Protein AF-A0A558AKU7-F1 (afdb_monomer)

Solvent-accessible surface 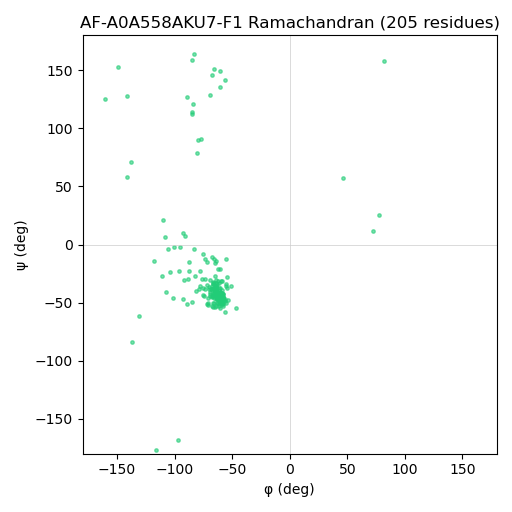area (backbone atoms only — not comparable to full-atom values): 10833 Å² total; per-residue (Å²): 136,54,75,65,52,45,42,65,65,45,50,45,51,53,50,15,50,48,41,27,55,53,35,40,54,48,34,63,74,77,37,56,87,72,66,41,68,75,80,54,54,90,63,50,48,74,62,46,67,52,16,48,55,32,23,48,55,12,44,52,48,40,51,52,49,46,46,56,52,35,68,47,55,66,72,56,44,50,75,73,68,51,52,68,69,59,52,50,51,49,54,25,52,56,43,41,56,15,47,52,28,28,52,54,8,48,51,45,47,48,50,46,42,74,69,35,65,65,42,35,77,72,56,51,74,58,55,50,53,51,51,52,53,49,52,50,33,49,56,40,49,42,45,53,34,45,52,34,44,58,74,42,94,48,73,78,49,53,81,12,51,17,46,19,58,47,14,55,79,71,77,58,50,40,51,66,36,36,73,71,40,61,66,60,59,45,53,26,52,52,41,49,36,53,49,40,42,46,27,47,80,38,59,60,67,58,114

Radius of gyration: 18.37 Å; Cα contacts (8 Å, |Δi|>4): 233; chains: 1; bounding box: 40×35×54 Å

pLDDT: mean 95.51, std 2.65, range [80.19, 98.56]

InterPro domains:
  IPR003816 Nitrate reductase, gamma subunit [TIGR00351] (6-207)
  IPR023234 NarG-like domain [PF02665] (7-207)
  IPR036197 NarG-like superfamily [SSF103501] (1-207)
  IPR051936 Membrane-embedded heme-iron electron transfer protein [PTHR30598] (5-207)

Structure (mmCIF, N/CA/C/O backbone):
data_AF-A0A558AKU7-F1
#
_entry.id   AF-A0A558AKU7-F1
#
loop_
_atom_site.group_PDB
_atom_site.id
_atom_site.type_symbol
_atom_site.label_atom_id
_atom_site.label_alt_id
_atom_site.label_comp_id
_atom_site.label_asym_id
_atom_site.label_entity_id
_atom_site.label_seq_id
_atom_site.pdbx_PDB_ins_code
_atom_site.Cartn_x
_atom_site.Cartn_y
_atom_site.Cartn_z
_atom_site.occupancy
_atom_site.B_iso_or_equiv
_atom_site.auth_seq_id
_atom_site.auth_comp_id
_atom_site.auth_asym_id
_atom_site.auth_atom_id
_atom_site.pdbx_PDB_model_num
ATOM 1 N N . MET A 1 1 ? 19.536 -17.081 -11.988 1.00 80.19 1 MET A N 1
ATOM 2 C CA . MET A 1 1 ? 18.398 -16.832 -11.083 1.00 80.19 1 MET A CA 1
ATOM 3 C C . MET A 1 1 ? 18.592 -17.688 -9.846 1.00 80.19 1 MET A C 1
ATOM 5 O O . MET A 1 1 ? 18.773 -18.892 -9.991 1.00 80.19 1 MET A O 1
ATOM 9 N N . SER A 1 2 ? 18.677 -17.073 -8.669 1.00 93.06 2 SER A N 1
ATOM 10 C CA . SER A 1 2 ? 18.893 -17.785 -7.406 1.00 93.06 2 SER A CA 1
ATOM 11 C C . SER A 1 2 ? 17.575 -18.326 -6.836 1.00 93.06 2 SER A C 1
ATOM 13 O O . SER A 1 2 ? 16.490 -17.885 -7.217 1.00 93.06 2 SER A O 1
ATOM 15 N N . ALA A 1 3 ? 17.653 -19.265 -5.887 1.00 94.69 3 ALA A N 1
ATOM 16 C CA . ALA A 1 3 ? 16.475 -19.720 -5.143 1.00 94.69 3 ALA A CA 1
ATOM 17 C C . ALA A 1 3 ? 15.795 -18.569 -4.373 1.00 94.69 3 ALA A C 1
ATOM 19 O O . ALA A 1 3 ? 14.573 -18.552 -4.236 1.00 94.69 3 ALA A O 1
ATOM 20 N N . TRP A 1 4 ? 16.578 -17.583 -3.925 1.00 94.62 4 TRP A N 1
ATOM 21 C CA . TRP A 1 4 ? 16.064 -16.379 -3.275 1.00 94.62 4 TRP A CA 1
ATOM 22 C C . TRP A 1 4 ? 15.242 -15.505 -4.223 1.00 94.62 4 TRP A C 1
ATOM 24 O O . TRP A 1 4 ? 14.174 -15.039 -3.831 1.00 94.62 4 TRP A O 1
ATOM 34 N N . ASP A 1 5 ? 15.694 -15.336 -5.467 1.00 95.19 5 ASP A N 1
ATOM 35 C CA . ASP A 1 5 ? 14.958 -14.560 -6.472 1.00 95.19 5 ASP A CA 1
ATOM 36 C C . ASP A 1 5 ? 13.610 -15.214 -6.792 1.00 95.19 5 ASP A C 1
ATOM 38 O O . ASP A 1 5 ? 12.585 -14.543 -6.866 1.00 95.19 5 ASP A O 1
ATOM 42 N N . LEU A 1 6 ? 13.590 -16.544 -6.921 1.00 96.31 6 LEU A N 1
ATOM 43 C CA . LEU A 1 6 ? 12.353 -17.299 -7.123 1.00 96.31 6 LEU A CA 1
ATOM 44 C C . LEU A 1 6 ? 11.385 -17.152 -5.945 1.00 96.31 6 LEU A C 1
ATOM 46 O O . LEU A 1 6 ? 10.181 -16.989 -6.152 1.00 96.31 6 LEU A O 1
ATOM 50 N N . TRP A 1 7 ? 11.895 -17.200 -4.713 1.00 97.31 7 TRP A N 1
ATOM 51 C CA . TRP A 1 7 ? 11.063 -17.050 -3.525 1.00 97.31 7 TRP A CA 1
ATOM 52 C C . TRP A 1 7 ? 10.365 -15.688 -3.485 1.00 97.31 7 TRP A C 1
ATOM 54 O O . TRP A 1 7 ? 9.140 -15.630 -3.382 1.00 97.31 7 TRP A O 1
ATOM 64 N N . TRP A 1 8 ? 11.126 -14.600 -3.612 1.00 97.06 8 TRP A N 1
ATOM 65 C CA . TRP A 1 8 ? 10.591 -13.243 -3.476 1.00 97.06 8 TRP A CA 1
ATOM 66 C C . TRP A 1 8 ? 9.776 -12.784 -4.680 1.00 97.06 8 TRP A C 1
ATOM 68 O O . TRP A 1 8 ? 8.762 -12.111 -4.505 1.00 97.06 8 TRP A O 1
ATOM 78 N N . TRP A 1 9 ? 10.191 -13.148 -5.893 1.00 98.06 9 TRP A N 1
ATOM 79 C CA . TRP A 1 9 ? 9.657 -12.548 -7.118 1.00 98.06 9 TRP A CA 1
ATOM 80 C C . TRP A 1 9 ? 8.697 -13.453 -7.884 1.00 98.06 9 TRP A C 1
ATOM 82 O O . TRP A 1 9 ? 8.115 -13.017 -8.874 1.00 98.06 9 TRP A O 1
ATOM 92 N N . VAL A 1 10 ? 8.491 -14.691 -7.431 1.00 98.06 10 VAL A N 1
ATOM 93 C CA . VAL A 1 10 ? 7.537 -15.626 -8.045 1.00 98.06 10 VAL A CA 1
ATOM 94 C C . VAL A 1 10 ? 6.645 -16.251 -6.980 1.00 98.06 10 VAL A C 1
ATOM 96 O O . VAL A 1 10 ? 5.433 -16.040 -6.988 1.00 98.06 10 VAL A O 1
ATOM 99 N N . ILE A 1 11 ? 7.232 -16.983 -6.030 1.00 98.19 11 ILE A N 1
ATOM 100 C CA . ILE A 1 11 ? 6.470 -17.784 -5.062 1.00 98.19 11 ILE A CA 1
ATOM 101 C C . ILE A 1 11 ? 5.653 -16.891 -4.128 1.00 98.19 11 ILE A C 1
ATOM 103 O O . ILE A 1 11 ? 4.451 -17.105 -3.990 1.00 98.19 11 ILE A O 1
ATOM 107 N N . LEU A 1 12 ? 6.273 -15.880 -3.513 1.00 98.25 12 LEU A N 1
ATOM 108 C CA . LEU A 1 12 ? 5.584 -14.968 -2.603 1.00 98.25 12 LEU A CA 1
ATOM 109 C C . LEU A 1 12 ? 4.402 -14.240 -3.278 1.00 98.25 12 LEU A C 1
ATOM 111 O O . LEU A 1 12 ? 3.317 -14.275 -2.695 1.00 98.25 12 LEU A O 1
ATOM 115 N N . PRO A 1 13 ? 4.540 -13.630 -4.476 1.00 98.44 13 PRO A N 1
ATOM 116 C CA . PRO A 1 13 ? 3.418 -13.023 -5.188 1.00 98.44 13 PRO A CA 1
ATOM 117 C C . PRO A 1 13 ? 2.252 -13.983 -5.427 1.00 98.44 13 PRO A C 1
ATOM 119 O O . PRO A 1 13 ? 1.115 -13.665 -5.082 1.00 98.44 13 PRO A O 1
ATOM 122 N N . TYR A 1 14 ? 2.515 -15.179 -5.966 1.00 98.56 14 TYR A N 1
ATOM 123 C CA . TYR A 1 14 ? 1.448 -16.147 -6.232 1.00 98.56 14 TYR A CA 1
ATOM 124 C C . TYR A 1 14 ? 0.822 -16.689 -4.948 1.00 98.56 14 TYR A C 1
ATOM 126 O O . TYR A 1 14 ? -0.392 -16.878 -4.902 1.00 98.56 14 TYR A O 1
ATOM 134 N N . LEU A 1 15 ? 1.610 -16.889 -3.889 1.00 98.56 15 LEU A N 1
ATOM 135 C CA . LEU A 1 15 ? 1.094 -17.274 -2.579 1.00 98.56 15 LEU A CA 1
ATOM 136 C C . LEU A 1 15 ? 0.192 -16.177 -2.004 1.00 98.56 15 LEU A C 1
ATOM 138 O O . LEU A 1 15 ? -0.911 -16.473 -1.552 1.00 98.56 15 LEU A O 1
ATOM 142 N N . ALA A 1 16 ? 0.625 -14.916 -2.055 1.00 98.50 16 ALA A N 1
ATOM 143 C CA . ALA A 1 16 ? -0.163 -13.779 -1.598 1.00 98.50 16 ALA A CA 1
ATOM 144 C C . ALA A 1 16 ? -1.466 -13.635 -2.398 1.00 98.50 16 ALA A C 1
ATOM 146 O O . ALA A 1 16 ? -2.516 -13.440 -1.794 1.00 98.50 16 ALA A O 1
ATOM 147 N N . LEU A 1 17 ? -1.428 -13.799 -3.727 1.00 98.31 17 LEU A N 1
ATOM 148 C CA . LEU A 1 17 ? -2.623 -13.808 -4.581 1.00 98.31 17 LEU A CA 1
ATOM 149 C C . LEU A 1 17 ? -3.563 -14.968 -4.247 1.00 98.31 17 LEU A C 1
ATOM 151 O O . LEU A 1 17 ? -4.769 -14.761 -4.122 1.00 98.31 17 LEU A O 1
ATOM 155 N N . ALA A 1 18 ? -3.029 -16.178 -4.073 1.00 98.50 18 ALA A N 1
ATOM 156 C CA . ALA A 1 18 ? -3.824 -17.345 -3.714 1.00 98.50 18 ALA A CA 1
ATOM 157 C C . ALA A 1 18 ? -4.502 -17.151 -2.353 1.00 98.50 18 ALA A C 1
ATOM 159 O O . ALA A 1 18 ? -5.711 -17.345 -2.238 1.00 98.50 18 ALA A O 1
ATOM 160 N N . VAL A 1 19 ? -3.755 -16.702 -1.339 1.00 98.56 19 VAL A N 1
ATOM 161 C CA . VAL A 1 19 ? -4.293 -16.387 -0.008 1.00 98.56 19 VAL A CA 1
ATOM 162 C C . VAL A 1 19 ? -5.331 -15.275 -0.094 1.00 98.56 19 VAL A C 1
ATOM 164 O O . VAL A 1 19 ? -6.401 -15.412 0.495 1.00 98.56 19 VAL A O 1
ATOM 167 N N . PHE A 1 20 ? -5.057 -14.212 -0.851 1.00 98.44 20 PHE A N 1
ATOM 168 C CA . PHE A 1 20 ? -5.997 -13.122 -1.072 1.00 98.44 20 PHE A CA 1
ATOM 169 C C . PHE A 1 20 ? -7.311 -13.664 -1.644 1.00 98.44 20 PHE A C 1
ATOM 171 O O . PHE A 1 20 ? -8.351 -13.525 -1.008 1.00 98.44 20 PHE A O 1
ATOM 178 N N . VAL A 1 21 ? -7.290 -14.352 -2.785 1.00 98.31 21 VAL A N 1
ATOM 179 C CA . VAL A 1 21 ? -8.513 -14.833 -3.447 1.00 98.31 21 VAL A CA 1
ATOM 180 C C . VAL A 1 21 ? -9.240 -15.879 -2.601 1.00 98.31 21 VAL A C 1
ATOM 182 O O . VAL A 1 21 ? -10.421 -15.716 -2.290 1.00 98.31 21 VAL A O 1
ATOM 185 N N . VAL A 1 22 ? -8.546 -16.942 -2.189 1.00 98.44 22 VAL A N 1
ATOM 186 C CA . VAL A 1 22 ? -9.151 -18.053 -1.438 1.00 98.44 22 VAL A CA 1
ATOM 187 C C . VAL A 1 22 ? -9.646 -17.578 -0.075 1.00 98.44 22 VAL A C 1
ATOM 189 O O . VAL A 1 22 ? -10.743 -17.949 0.339 1.00 98.44 22 VAL A O 1
ATOM 192 N N . GLY A 1 23 ? -8.886 -16.717 0.602 1.00 97.94 23 GLY A N 1
ATOM 193 C CA . GLY A 1 23 ? -9.266 -16.146 1.888 1.00 97.94 23 GLY A CA 1
ATOM 194 C C . GLY A 1 23 ? -10.524 -15.284 1.800 1.00 97.94 23 GLY A C 1
ATOM 195 O O . GLY A 1 23 ? -11.396 -15.411 2.658 1.00 97.94 23 GLY A O 1
ATOM 196 N N . HIS A 1 24 ? -10.675 -14.464 0.751 1.00 97.88 24 HIS A N 1
ATOM 197 C CA . HIS A 1 24 ? -11.905 -13.688 0.541 1.00 97.88 24 HIS A CA 1
ATOM 198 C C . HIS A 1 24 ? -13.098 -14.600 0.250 1.00 97.88 24 HIS A C 1
ATOM 200 O O . HIS A 1 24 ? -14.155 -14.420 0.852 1.00 97.88 24 HIS A O 1
ATOM 206 N N . VAL A 1 25 ? -12.933 -15.609 -0.614 1.00 97.75 25 VAL A N 1
ATOM 207 C CA . VAL A 1 25 ? -14.000 -16.581 -0.910 1.00 97.75 25 VAL A CA 1
ATOM 208 C C . VAL A 1 25 ? -14.424 -17.320 0.357 1.00 97.75 25 VAL A C 1
ATOM 210 O O . VAL A 1 25 ? -15.616 -17.417 0.643 1.00 97.75 25 VAL A O 1
ATOM 213 N N . TRP A 1 26 ? -13.465 -17.810 1.142 1.00 97.56 26 TRP A N 1
ATOM 214 C CA . TRP A 1 26 ? -13.740 -18.498 2.398 1.00 97.56 26 TRP A CA 1
ATOM 215 C C . TRP A 1 26 ? -14.468 -17.581 3.385 1.00 97.56 26 TRP A C 1
ATOM 217 O O . TRP A 1 26 ? -15.525 -17.945 3.897 1.00 97.56 26 TRP A O 1
ATOM 227 N N . ARG A 1 27 ? -13.968 -16.360 3.602 1.00 96.75 27 ARG A N 1
ATOM 228 C CA . ARG A 1 27 ? -14.581 -15.419 4.545 1.00 96.75 27 ARG A CA 1
ATOM 229 C C . ARG A 1 27 ? -15.982 -15.005 4.112 1.00 96.75 27 ARG A C 1
ATOM 231 O O . ARG A 1 27 ? -16.878 -14.939 4.943 1.00 96.75 27 ARG A O 1
ATOM 238 N N . TRP A 1 28 ? -16.205 -14.810 2.816 1.00 95.50 28 TRP A N 1
ATOM 239 C CA . TRP A 1 28 ? -17.537 -14.532 2.285 1.00 95.50 28 TRP A CA 1
ATOM 240 C C . TRP A 1 28 ? -18.514 -15.697 2.492 1.00 95.50 28 TRP A C 1
ATOM 242 O O . TRP A 1 28 ? -19.704 -15.469 2.681 1.00 95.50 28 TRP A O 1
ATOM 252 N N . ARG A 1 29 ? -18.039 -16.948 2.465 1.00 96.31 29 ARG A N 1
ATOM 253 C CA . ARG A 1 29 ? -18.880 -18.136 2.693 1.00 96.31 29 ARG A CA 1
ATOM 254 C C 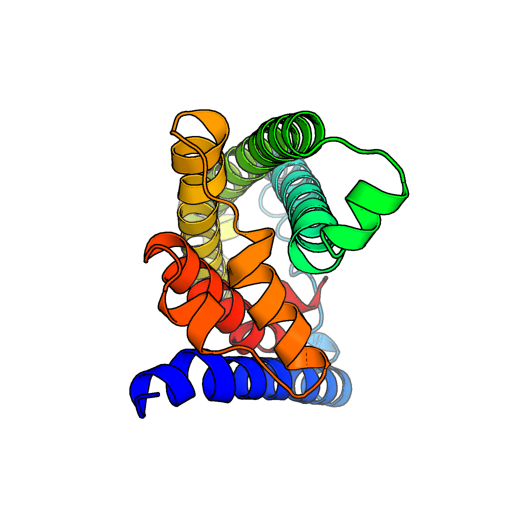. ARG A 1 29 ? -19.168 -18.389 4.171 1.00 96.31 29 ARG A C 1
ATOM 256 O O . ARG A 1 29 ? -20.266 -18.830 4.489 1.00 96.31 29 ARG A O 1
ATOM 263 N N . TYR A 1 30 ? -18.191 -18.154 5.046 1.00 96.06 30 TYR A N 1
ATOM 264 C CA . TYR A 1 30 ? -18.222 -18.650 6.427 1.00 96.06 30 TYR A CA 1
ATOM 265 C C . TYR A 1 30 ? -18.218 -17.555 7.509 1.00 96.06 30 TYR A C 1
ATOM 267 O O . TYR A 1 30 ? -18.545 -17.852 8.653 1.00 96.06 30 TYR A O 1
ATOM 275 N N . ASP A 1 31 ? -17.897 -16.299 7.180 1.00 93.94 31 ASP A N 1
ATOM 276 C CA . ASP A 1 31 ? -17.841 -15.169 8.125 1.00 93.94 31 ASP A CA 1
ATOM 277 C C . ASP A 1 31 ? -18.376 -13.866 7.492 1.00 93.94 31 ASP A C 1
ATOM 279 O O . ASP A 1 31 ? -17.710 -12.831 7.400 1.00 93.94 31 ASP A O 1
ATOM 283 N N . GLN A 1 32 ? -19.632 -13.910 7.046 1.00 92.75 32 GLN A N 1
ATOM 284 C CA . GLN A 1 32 ? -20.319 -12.731 6.503 1.00 92.75 32 GLN A CA 1
ATOM 285 C C . GLN A 1 32 ? -20.572 -11.662 7.573 1.00 92.75 32 GLN A C 1
ATOM 287 O O . GLN A 1 32 ? -20.484 -10.471 7.287 1.00 92.75 32 GLN A O 1
ATOM 292 N N . PHE A 1 33 ? -20.826 -12.063 8.823 1.00 91.31 33 PHE A N 1
ATOM 293 C CA . PHE A 1 33 ? -21.010 -11.122 9.934 1.00 91.31 33 PHE A CA 1
ATOM 294 C C . PHE A 1 33 ? -19.726 -10.351 10.266 1.00 91.31 33 PHE A C 1
ATOM 296 O O . PHE A 1 33 ? -19.784 -9.181 10.649 1.00 91.31 33 PHE A O 1
ATOM 303 N N . GLY A 1 34 ? -18.556 -10.971 10.091 1.00 89.38 34 GLY A N 1
ATOM 304 C CA . GLY A 1 34 ? -17.265 -10.310 10.220 1.00 89.38 34 GLY A CA 1
ATOM 305 C C . GLY A 1 34 ? -16.897 -9.416 9.035 1.00 89.38 34 GLY A C 1
ATOM 306 O O . GLY A 1 34 ? -15.904 -8.685 9.140 1.00 89.38 34 GLY A O 1
ATOM 307 N N . TRP A 1 35 ? -17.664 -9.426 7.938 1.00 94.56 35 TRP A N 1
ATOM 308 C CA . TRP A 1 35 ? -17.448 -8.587 6.757 1.00 94.56 35 TRP A CA 1
ATOM 309 C C . TRP A 1 35 ? -17.992 -7.170 6.973 1.00 94.56 35 TRP A C 1
ATOM 311 O O . TRP A 1 35 ? -19.077 -6.794 6.536 1.00 94.56 35 TRP A O 1
ATOM 321 N N . THR A 1 36 ? -17.232 -6.354 7.696 1.00 92.00 36 THR A N 1
ATOM 322 C CA . THR A 1 36 ? -17.621 -4.979 8.024 1.00 92.00 36 THR A CA 1
ATOM 323 C C . THR A 1 36 ? -16.402 -4.074 8.151 1.00 92.00 36 THR A C 1
ATOM 325 O O . THR A 1 36 ? -15.316 -4.505 8.542 1.00 92.00 36 THR A O 1
ATOM 328 N N . SER A 1 37 ? -16.597 -2.780 7.892 1.00 90.38 37 SER A N 1
ATOM 329 C CA . SER A 1 37 ? -15.585 -1.742 8.108 1.00 90.38 37 SER A CA 1
ATOM 330 C C . SER A 1 37 ? -15.236 -1.529 9.587 1.00 90.38 37 SER A C 1
ATOM 332 O O . SER A 1 37 ? -14.254 -0.841 9.886 1.00 90.38 37 SER A O 1
ATOM 334 N N . ARG A 1 38 ? -16.024 -2.091 10.524 1.00 89.69 38 ARG A N 1
ATOM 335 C CA . ARG A 1 38 ? -15.877 -1.899 11.981 1.00 89.69 38 ARG A CA 1
ATOM 336 C C . ARG A 1 38 ? -15.673 -0.418 12.310 1.00 89.69 38 ARG A C 1
ATOM 338 O O . ARG A 1 38 ? -14.625 -0.007 12.828 1.00 89.69 38 ARG A O 1
ATOM 345 N N . SER A 1 39 ? -16.637 0.403 11.887 1.00 91.75 39 SER A N 1
ATOM 346 C CA . SER A 1 39 ? -16.579 1.851 12.085 1.00 91.75 39 SER A CA 1
ATOM 347 C C . SER A 1 39 ? -16.522 2.179 13.573 1.00 91.75 39 SER A C 1
ATOM 349 O O . SER A 1 39 ? -17.261 1.620 14.377 1.00 91.75 39 SER A O 1
ATOM 351 N N . THR A 1 40 ? -15.644 3.114 13.930 1.00 94.00 40 THR A N 1
ATOM 352 C CA . THR A 1 40 ? -15.521 3.627 15.302 1.00 94.00 40 THR A CA 1
ATOM 353 C C . THR A 1 40 ? -16.016 5.072 15.414 1.00 94.00 40 THR A C 1
ATOM 355 O O . THR A 1 40 ? -15.619 5.807 16.315 1.00 94.00 40 THR A O 1
ATOM 358 N N . GLN A 1 41 ? -16.844 5.523 14.468 1.00 94.94 41 GLN A N 1
ATOM 359 C CA . GLN A 1 41 ? -17.289 6.916 14.378 1.00 94.94 41 GLN A CA 1
ATOM 360 C C . GLN A 1 41 ? -18.080 7.389 15.600 1.00 94.94 41 GLN A C 1
ATOM 362 O O . GLN A 1 41 ? -17.966 8.549 15.989 1.00 94.94 41 GLN A O 1
ATOM 367 N N . LEU A 1 42 ? -18.852 6.498 16.227 1.00 95.94 42 LEU A N 1
ATOM 368 C CA . LEU A 1 42 ? -19.624 6.821 17.430 1.00 95.94 42 LEU A CA 1
ATOM 369 C C . LEU A 1 42 ? -18.718 7.060 18.649 1.00 95.94 42 LEU A C 1
ATOM 371 O O . LEU A 1 42 ? -19.052 7.854 19.524 1.00 95.94 42 LEU A O 1
ATOM 375 N N . GLN A 1 43 ? -17.558 6.401 18.698 1.00 96.12 43 GLN A N 1
ATOM 376 C CA . GLN A 1 43 ? -16.577 6.535 19.773 1.00 96.12 43 GLN A CA 1
ATOM 377 C C . GLN A 1 43 ? -15.824 7.867 19.682 1.00 96.12 43 GLN A C 1
ATOM 379 O O . GLN A 1 43 ? -15.523 8.467 20.713 1.00 96.12 43 GLN A O 1
ATOM 384 N N . GLU A 1 44 ? -15.512 8.315 18.463 1.00 96.81 44 GLU A N 1
ATOM 385 C CA . GLU A 1 44 ? -14.848 9.590 18.185 1.00 96.81 44 GLU A CA 1
ATOM 386 C C . GLU A 1 44 ? -15.082 9.986 16.717 1.00 96.81 44 GLU A C 1
ATOM 388 O O . GLU A 1 44 ? -14.776 9.203 15.813 1.00 96.81 44 GLU A O 1
ATOM 393 N N . ARG A 1 45 ? -15.612 11.193 16.473 1.00 96.44 45 ARG A N 1
ATOM 394 C CA . ARG A 1 45 ? -16.024 11.646 15.131 1.00 96.44 45 ARG A CA 1
ATOM 395 C C . ARG A 1 45 ? -15.166 12.757 14.530 1.00 96.44 45 ARG A C 1
ATOM 397 O O . ARG A 1 45 ? -15.159 12.907 13.314 1.00 96.44 45 ARG A O 1
ATOM 404 N N . VAL A 1 46 ? -14.525 13.584 15.352 1.00 95.44 46 VAL A N 1
ATOM 405 C CA . VAL A 1 46 ? -13.895 14.841 14.926 1.00 95.44 46 VAL A CA 1
ATOM 406 C C . VAL A 1 46 ? -12.640 14.549 14.118 1.00 95.44 46 VAL A C 1
ATOM 408 O O . VAL A 1 46 ? -12.523 15.027 12.991 1.00 95.44 46 VAL A O 1
ATOM 411 N N . LEU A 1 47 ? -11.741 13.714 14.645 1.00 95.94 47 LEU A N 1
ATOM 412 C CA . LEU A 1 47 ? -10.546 13.300 13.909 1.00 95.94 47 LEU A CA 1
ATOM 413 C C . LEU A 1 47 ? -10.916 12.379 12.747 1.00 95.94 47 LEU A C 1
ATOM 415 O O . LEU A 1 47 ? -10.349 12.505 11.664 1.00 95.94 47 LEU A O 1
ATOM 419 N N . LEU A 1 48 ? -11.898 11.491 12.941 1.00 96.38 48 LEU A N 1
ATOM 420 C CA . LEU A 1 48 ? -12.348 10.579 11.886 1.00 96.38 48 LEU A CA 1
ATOM 421 C C . LEU A 1 48 ? -12.903 11.320 10.657 1.00 96.38 48 LEU A C 1
ATOM 423 O O . LEU A 1 48 ? -12.613 10.909 9.535 1.00 96.38 48 LEU A O 1
ATOM 427 N N . LYS A 1 49 ? -13.652 12.415 10.859 1.00 97.00 49 LYS A N 1
ATOM 428 C CA . LYS A 1 49 ? -14.253 13.230 9.787 1.00 97.00 49 LYS A CA 1
ATOM 429 C C . LYS A 1 49 ? -13.222 13.725 8.770 1.00 97.00 49 LYS A C 1
ATOM 431 O O . LYS A 1 49 ? -13.552 13.841 7.598 1.00 97.00 49 LYS A O 1
ATOM 436 N N . TRP A 1 50 ? -12.002 14.012 9.214 1.00 97.38 50 TRP A N 1
ATOM 437 C CA . TRP A 1 50 ? -10.928 14.520 8.359 1.00 97.38 50 TRP A CA 1
ATOM 438 C C . TRP A 1 50 ? -9.925 13.433 7.984 1.00 97.38 50 TRP A C 1
ATOM 440 O O . TRP A 1 50 ? -9.591 13.279 6.812 1.00 97.38 50 TRP A O 1
ATOM 450 N N . GLY A 1 51 ? -9.496 12.631 8.961 1.00 96.94 51 GLY A N 1
ATOM 451 C CA . GLY A 1 51 ? -8.505 11.582 8.748 1.00 96.94 51 GLY A CA 1
ATOM 452 C C . GLY A 1 51 ? -8.994 10.493 7.796 1.00 96.94 51 GLY A C 1
ATOM 453 O O . GLY A 1 51 ? -8.225 10.036 6.956 1.00 96.94 51 GLY A O 1
ATOM 454 N N . SER A 1 52 ? -10.276 10.103 7.874 1.00 96.44 52 SER A N 1
ATOM 455 C CA . SER A 1 52 ? -10.813 9.043 7.014 1.00 96.44 52 SER A CA 1
ATOM 456 C C . SER A 1 52 ? -10.866 9.460 5.540 1.00 96.44 52 SER A C 1
ATOM 458 O O . SER A 1 52 ? -10.283 8.734 4.735 1.00 96.44 52 SER A O 1
ATOM 460 N N . PRO A 1 53 ? -11.478 10.595 5.142 1.00 97.38 53 PRO A N 1
ATOM 461 C CA . PRO A 1 53 ? -11.470 11.007 3.738 1.00 97.38 53 PRO A CA 1
ATOM 462 C C . PRO A 1 53 ? -10.067 11.273 3.189 1.00 97.38 53 PRO A C 1
ATOM 464 O O . PRO A 1 53 ? -9.769 10.810 2.094 1.00 97.38 53 PRO A O 1
ATOM 467 N N . LEU A 1 54 ? -9.187 11.945 3.946 1.00 97.81 54 LEU A N 1
ATOM 468 C CA . LEU A 1 54 ? -7.803 12.193 3.512 1.00 97.81 54 LEU A CA 1
ATOM 469 C C . LEU A 1 54 ? -7.063 10.886 3.218 1.00 97.81 54 LEU A C 1
ATOM 471 O O . LEU A 1 54 ? -6.465 10.740 2.152 1.00 97.81 54 LEU A O 1
ATOM 475 N N . PHE A 1 55 ? -7.166 9.915 4.131 1.00 97.62 55 PHE A N 1
ATOM 476 C CA . PHE A 1 55 ? -6.546 8.610 3.952 1.00 97.62 55 PHE A CA 1
ATOM 477 C C . PHE A 1 55 ? -7.117 7.867 2.741 1.00 97.62 55 PHE A C 1
ATOM 479 O O . PHE A 1 55 ? -6.351 7.396 1.906 1.00 97.62 55 PHE A O 1
ATOM 486 N N . HIS A 1 56 ? -8.445 7.766 2.618 1.00 97.44 56 HIS A N 1
ATOM 487 C CA . HIS A 1 56 ? -9.065 6.967 1.557 1.00 97.44 56 HIS A CA 1
ATOM 488 C C . HIS A 1 56 ? -8.902 7.611 0.183 1.00 97.44 56 HIS A C 1
ATOM 490 O O . HIS A 1 56 ? -8.496 6.926 -0.747 1.00 97.44 56 HIS A O 1
ATOM 496 N N . TYR A 1 57 ? -9.148 8.916 0.038 1.00 98.06 57 TYR A N 1
ATOM 497 C CA . TYR A 1 57 ? -8.960 9.593 -1.247 1.00 98.06 57 TYR A CA 1
ATOM 498 C C . TYR A 1 57 ? -7.493 9.606 -1.672 1.00 98.06 57 TYR A C 1
ATOM 500 O O . TYR A 1 57 ? -7.206 9.332 -2.834 1.00 98.06 57 TYR A O 1
ATOM 508 N N . GLY A 1 58 ? -6.564 9.828 -0.736 1.00 97.88 58 GLY A N 1
ATOM 509 C CA . GLY A 1 58 ? -5.138 9.679 -1.011 1.00 97.88 58 GLY A CA 1
ATOM 510 C C . GLY A 1 58 ? -4.783 8.252 -1.441 1.00 97.88 58 GLY A C 1
ATOM 511 O O . GLY A 1 58 ? -4.069 8.066 -2.421 1.00 97.88 58 GLY A O 1
ATOM 512 N N . THR A 1 59 ? -5.325 7.238 -0.760 1.00 97.31 59 THR A N 1
ATOM 513 C CA . THR A 1 59 ? -5.051 5.826 -1.071 1.00 97.31 59 THR A CA 1
ATOM 514 C C . THR A 1 59 ? -5.622 5.437 -2.432 1.00 97.31 59 THR A C 1
ATOM 516 O O . THR A 1 59 ? -4.921 4.816 -3.222 1.00 97.31 59 THR A O 1
ATOM 519 N N . PHE A 1 60 ? -6.853 5.838 -2.760 1.00 97.56 60 PHE A N 1
ATOM 520 C CA . PHE A 1 60 ? -7.441 5.578 -4.076 1.00 97.56 60 PHE A CA 1
ATOM 521 C C . PHE A 1 60 ? -6.690 6.300 -5.195 1.00 97.56 60 PHE A C 1
ATOM 523 O O . PHE A 1 60 ? -6.455 5.701 -6.242 1.00 97.56 60 PHE A O 1
ATOM 530 N N . ALA A 1 61 ? -6.246 7.540 -4.969 1.00 97.75 61 ALA A N 1
ATOM 531 C CA . ALA A 1 61 ? -5.388 8.246 -5.916 1.00 97.75 61 ALA A CA 1
ATOM 532 C C . ALA A 1 61 ? -4.044 7.523 -6.111 1.00 97.75 61 ALA A C 1
ATOM 534 O O . ALA A 1 61 ? -3.593 7.363 -7.244 1.00 97.75 61 ALA A O 1
ATOM 535 N N . ALA A 1 62 ? -3.434 7.021 -5.032 1.00 97.25 62 ALA A N 1
ATOM 536 C CA . ALA A 1 62 ? -2.213 6.226 -5.112 1.00 97.25 62 ALA A CA 1
ATOM 537 C C . ALA A 1 62 ? -2.441 4.914 -5.880 1.00 97.25 62 ALA A C 1
ATOM 539 O O . ALA A 1 62 ? -1.652 4.600 -6.765 1.00 97.25 62 ALA A O 1
ATOM 540 N N . ILE A 1 63 ? -3.524 4.178 -5.603 1.00 96.44 63 ILE A N 1
ATOM 541 C CA . ILE A 1 63 ? -3.888 2.947 -6.326 1.00 96.44 63 ILE A CA 1
ATOM 542 C C . ILE A 1 63 ? -4.093 3.241 -7.815 1.00 96.44 63 ILE A C 1
ATOM 544 O O . ILE A 1 63 ? -3.537 2.534 -8.650 1.00 96.44 63 ILE A O 1
ATOM 548 N N . ALA A 1 64 ? -4.826 4.301 -8.162 1.00 97.12 64 ALA A N 1
ATOM 549 C CA . ALA A 1 64 ? -5.009 4.712 -9.552 1.00 97.12 64 ALA A CA 1
ATOM 550 C C . ALA A 1 64 ? -3.667 5.046 -10.225 1.00 97.12 64 ALA A C 1
ATOM 552 O O . ALA A 1 64 ? -3.416 4.615 -11.349 1.00 97.12 64 ALA A O 1
ATOM 553 N N . GLY A 1 65 ? -2.771 5.736 -9.516 1.00 96.12 65 GLY A N 1
ATOM 554 C CA . GLY A 1 65 ? -1.404 5.982 -9.973 1.00 96.12 65 GLY A CA 1
ATOM 555 C C . GLY A 1 65 ? -0.611 4.692 -10.206 1.00 96.12 65 GLY A C 1
ATOM 556 O O . GLY A 1 65 ? 0.058 4.575 -11.227 1.00 96.12 65 GLY A O 1
ATOM 557 N N . HIS A 1 66 ? -0.729 3.695 -9.323 1.00 96.62 66 HIS A N 1
ATOM 558 C CA . HIS A 1 66 ? -0.098 2.383 -9.513 1.00 96.62 66 HIS A CA 1
ATOM 559 C C . HIS A 1 66 ? -0.680 1.647 -10.721 1.00 96.62 66 HIS A C 1
ATOM 561 O O . HIS A 1 66 ? 0.072 1.060 -11.489 1.00 96.62 66 HIS A O 1
ATOM 567 N N . VAL A 1 67 ? -1.996 1.703 -10.939 1.00 95.75 67 VAL A N 1
ATOM 568 C CA . VAL A 1 67 ? -2.621 1.131 -12.141 1.00 95.75 67 VAL A CA 1
ATOM 569 C C . VAL A 1 67 ? -2.043 1.786 -13.394 1.00 95.75 67 VAL A C 1
ATOM 571 O O . VAL A 1 67 ? -1.571 1.084 -14.285 1.00 95.75 67 VAL A O 1
ATOM 574 N N . ILE A 1 68 ? -2.004 3.118 -13.442 1.00 93.50 68 ILE A N 1
ATOM 575 C CA . ILE A 1 68 ? -1.464 3.851 -14.590 1.00 93.50 68 ILE A CA 1
ATOM 576 C C . ILE A 1 68 ? 0.026 3.550 -14.789 1.00 93.50 68 ILE A C 1
ATOM 578 O O . ILE A 1 68 ? 0.444 3.319 -15.914 1.00 93.50 68 ILE A O 1
ATOM 582 N N . GLY A 1 69 ? 0.833 3.512 -13.728 1.00 92.94 69 GLY A N 1
ATOM 583 C CA . GLY A 1 69 ? 2.281 3.369 -13.876 1.00 92.94 69 GLY A CA 1
ATOM 584 C C . GLY A 1 69 ? 2.822 1.953 -13.963 1.00 92.94 69 GLY A C 1
ATOM 585 O O . GLY A 1 69 ? 3.914 1.757 -14.489 1.00 92.94 69 GLY A O 1
ATOM 586 N N . ILE A 1 70 ? 2.084 0.968 -13.459 1.00 95.50 70 ILE A N 1
ATOM 587 C CA . ILE A 1 70 ? 2.536 -0.424 -13.411 1.00 95.50 70 ILE A CA 1
ATOM 588 C C . ILE A 1 70 ? 1.795 -1.272 -14.444 1.00 95.50 70 ILE A C 1
ATOM 590 O O . ILE A 1 70 ? 2.414 -2.112 -15.095 1.00 95.50 70 ILE A O 1
ATOM 594 N N . LEU A 1 71 ? 0.484 -1.073 -14.616 1.00 95.06 71 LEU A N 1
ATOM 595 C CA . LEU A 1 71 ? -0.313 -1.904 -15.523 1.00 95.06 71 LEU A CA 1
ATOM 596 C C . LEU A 1 71 ? -0.345 -1.374 -16.957 1.00 95.06 71 LEU A C 1
ATOM 598 O O . LEU A 1 71 ? -0.434 -2.183 -17.881 1.00 95.06 71 LEU A O 1
ATOM 602 N N . ILE A 1 72 ? -0.244 -0.057 -17.166 1.00 94.25 72 ILE A N 1
ATOM 603 C CA . ILE A 1 72 ? -0.200 0.513 -18.518 1.00 94.25 72 ILE A CA 1
ATOM 604 C C . ILE A 1 72 ? 1.245 0.465 -19.049 1.00 94.25 72 ILE A C 1
ATOM 606 O O . ILE A 1 72 ? 2.142 1.049 -18.436 1.00 94.25 72 ILE A O 1
ATOM 610 N N . PRO A 1 73 ? 1.499 -0.215 -20.185 1.00 92.69 73 PRO A N 1
ATOM 611 C CA . PRO A 1 73 ? 2.825 -0.266 -20.793 1.00 92.69 73 PRO A CA 1
ATOM 612 C C . PRO A 1 73 ? 3.354 1.117 -21.189 1.00 92.69 73 PRO A C 1
ATOM 614 O O . PRO A 1 73 ? 2.595 1.979 -21.622 1.00 92.69 73 PRO A O 1
ATOM 617 N N . GLU A 1 74 ? 4.673 1.282 -21.147 1.00 90.69 74 GLU A N 1
ATOM 618 C CA . GLU A 1 74 ? 5.371 2.438 -21.730 1.00 90.69 74 GLU A CA 1
ATOM 619 C C . GLU A 1 74 ? 5.080 2.633 -23.209 1.00 90.69 74 GLU A C 1
ATOM 621 O O . GLU A 1 74 ? 4.588 3.685 -23.604 1.00 90.69 74 GLU A O 1
ATOM 626 N N . SER A 1 75 ? 5.159 1.555 -23.985 1.00 91.75 75 SER A N 1
ATOM 627 C CA . SER A 1 75 ? 4.796 1.581 -25.401 1.00 91.75 75 SER A CA 1
ATOM 628 C C . SER A 1 75 ? 3.384 2.110 -25.675 1.00 91.75 75 SER A C 1
ATOM 630 O O . SER A 1 75 ? 3.137 2.662 -26.744 1.00 91.75 75 SER A O 1
ATOM 632 N N . PHE A 1 76 ? 2.447 1.963 -24.730 1.00 93.88 76 PHE A N 1
ATOM 633 C CA . PHE A 1 76 ? 1.106 2.522 -24.873 1.00 93.88 76 PHE A CA 1
ATOM 634 C C . PHE A 1 76 ? 1.097 4.039 -24.670 1.00 93.88 76 PHE A C 1
ATOM 636 O O . PHE A 1 76 ? 0.467 4.736 -25.461 1.00 93.88 76 PHE A O 1
ATOM 643 N N . THR A 1 77 ? 1.787 4.560 -23.647 1.00 92.56 77 THR A N 1
ATOM 644 C CA . THR A 1 77 ? 1.880 6.017 -23.439 1.00 92.56 77 THR A CA 1
ATOM 645 C C . THR A 1 77 ? 2.605 6.704 -24.588 1.00 92.56 77 THR A C 1
ATOM 647 O O . THR A 1 77 ? 2.180 7.779 -25.009 1.00 92.56 77 THR A O 1
ATOM 650 N N . ASP A 1 78 ? 3.617 6.048 -25.149 1.00 91.38 78 ASP A N 1
ATOM 651 C CA . ASP A 1 78 ? 4.382 6.566 -26.283 1.00 91.38 78 ASP A CA 1
ATOM 652 C C . ASP A 1 78 ? 3.527 6.591 -27.550 1.00 91.38 78 ASP A C 1
ATOM 654 O O . ASP A 1 78 ? 3.514 7.581 -28.282 1.00 91.38 78 ASP A O 1
ATOM 658 N N . ALA A 1 79 ? 2.742 5.531 -27.783 1.00 93.19 79 ALA A N 1
ATOM 659 C CA . ALA A 1 79 ? 1.857 5.423 -28.941 1.00 93.19 79 ALA A CA 1
ATOM 660 C C . ALA A 1 79 ? 0.770 6.509 -28.972 1.00 93.19 79 ALA A C 1
ATOM 662 O O . ALA A 1 79 ? 0.366 6.940 -30.051 1.00 93.19 79 ALA A O 1
ATOM 663 N N . ILE A 1 80 ? 0.307 6.970 -27.805 1.00 94.88 80 ILE A N 1
ATOM 664 C CA . ILE A 1 80 ? -0.650 8.083 -27.695 1.00 94.88 80 ILE A CA 1
ATOM 665 C C . ILE A 1 80 ? 0.036 9.452 -27.560 1.00 94.88 80 ILE A C 1
ATOM 667 O O . ILE A 1 80 ? -0.638 10.458 -27.339 1.00 94.88 80 ILE A O 1
ATOM 671 N N . GLY A 1 81 ? 1.363 9.502 -27.711 1.00 93.06 81 GLY A N 1
ATOM 672 C CA . GLY A 1 81 ? 2.140 10.735 -27.783 1.00 93.06 81 GLY A CA 1
ATOM 673 C C . GLY A 1 81 ? 2.381 11.425 -26.442 1.00 93.06 81 GLY A C 1
ATOM 674 O O . GLY A 1 81 ? 2.576 12.639 -26.435 1.00 93.06 81 GLY A O 1
ATOM 675 N N . ILE A 1 82 ? 2.358 10.702 -25.316 1.00 93.56 82 ILE A N 1
ATOM 676 C CA . ILE A 1 82 ? 2.746 11.248 -24.007 1.00 93.56 82 ILE A CA 1
ATOM 677 C C . ILE A 1 82 ? 4.269 11.131 -23.867 1.00 93.56 82 ILE A C 1
ATOM 679 O O . ILE A 1 82 ? 4.764 10.015 -23.748 1.00 93.56 82 ILE A O 1
ATOM 683 N N . PRO A 1 83 ? 5.025 12.244 -23.817 1.00 93.00 83 PRO A N 1
ATOM 684 C CA . PRO A 1 83 ? 6.470 12.179 -23.614 1.00 93.00 83 PRO A CA 1
ATOM 685 C C . PRO A 1 83 ? 6.821 11.666 -22.212 1.00 93.00 83 PRO A C 1
ATOM 687 O O . PRO A 1 83 ? 6.172 12.054 -21.234 1.00 93.00 83 PRO A O 1
ATOM 690 N N . ASP A 1 84 ? 7.918 10.917 -22.079 1.00 89.50 84 ASP A N 1
ATOM 691 C CA . ASP A 1 84 ? 8.394 10.392 -20.787 1.00 89.50 84 ASP A CA 1
ATOM 692 C C . ASP A 1 84 ? 8.583 11.471 -19.729 1.00 89.50 84 ASP A C 1
ATOM 694 O O . ASP A 1 84 ? 8.265 11.286 -18.555 1.00 89.50 84 ASP A O 1
ATOM 698 N N . THR A 1 85 ? 9.066 12.643 -20.137 1.00 89.69 85 THR A N 1
ATOM 699 C CA . THR A 1 85 ? 9.243 13.782 -19.235 1.00 89.69 85 THR A CA 1
ATOM 700 C C . THR A 1 85 ? 7.908 14.272 -18.678 1.00 89.69 85 THR A C 1
ATOM 702 O O . THR A 1 85 ? 7.820 14.558 -17.482 1.00 89.69 85 THR A O 1
ATOM 705 N N . ALA A 1 86 ? 6.863 14.325 -19.508 1.00 91.81 86 ALA A N 1
ATOM 706 C CA . ALA A 1 86 ? 5.518 14.705 -19.090 1.00 91.81 86 ALA A CA 1
ATOM 707 C C . ALA A 1 86 ? 4.915 13.645 -18.161 1.00 91.81 86 ALA A C 1
ATOM 709 O O . ALA A 1 86 ? 4.395 13.992 -17.098 1.00 91.81 86 ALA A O 1
ATOM 710 N N . TYR A 1 87 ? 5.054 12.362 -18.513 1.00 92.06 87 TYR A N 1
ATOM 711 C CA . TYR A 1 87 ? 4.633 11.248 -17.667 1.00 92.06 87 TYR A CA 1
ATOM 712 C C . TYR A 1 87 ? 5.326 11.289 -16.299 1.00 92.06 87 TYR A C 1
ATOM 714 O O . TYR A 1 87 ? 4.663 11.207 -15.265 1.00 92.06 87 TYR A O 1
ATOM 722 N N . ARG A 1 88 ? 6.651 11.483 -16.276 1.00 89.31 88 ARG A N 1
ATOM 723 C CA . ARG A 1 88 ? 7.451 11.558 -15.048 1.00 89.31 88 ARG A CA 1
ATOM 724 C C . ARG A 1 88 ? 6.971 12.685 -14.141 1.00 89.31 88 ARG A C 1
ATOM 726 O O . ARG A 1 88 ? 6.739 12.452 -12.959 1.00 89.31 88 ARG A O 1
ATOM 733 N N . TRP A 1 89 ? 6.783 13.893 -14.677 1.00 89.88 89 TRP A N 1
ATOM 734 C CA . TRP A 1 89 ? 6.294 15.027 -13.887 1.00 89.88 89 TRP A CA 1
ATOM 735 C C . TRP A 1 89 ? 4.875 14.806 -13.371 1.00 89.88 89 TRP A C 1
ATOM 737 O O . TRP A 1 89 ? 4.619 15.033 -12.189 1.00 89.88 89 TRP A O 1
ATOM 747 N N . PHE A 1 90 ? 3.976 14.313 -14.224 1.00 92.75 90 PHE A N 1
ATOM 748 C CA . PHE A 1 90 ? 2.615 13.975 -13.825 1.00 92.75 90 PHE A CA 1
ATOM 749 C C . PHE A 1 90 ? 2.608 12.934 -12.698 1.00 92.75 90 PHE A C 1
ATOM 751 O O . PHE A 1 90 ? 2.026 13.177 -11.641 1.00 92.75 90 PHE A O 1
ATOM 758 N N . SER A 1 91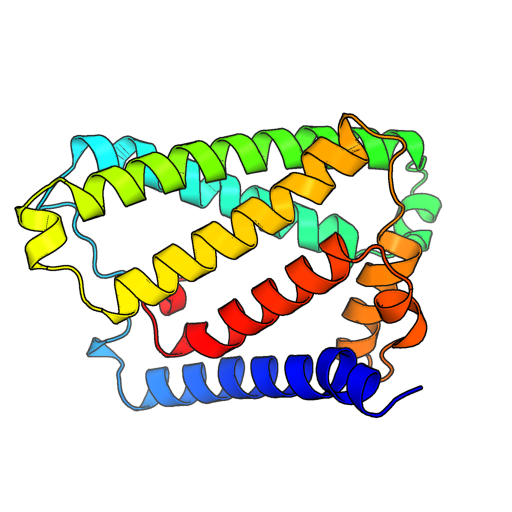 ? 3.310 11.814 -12.890 1.00 92.2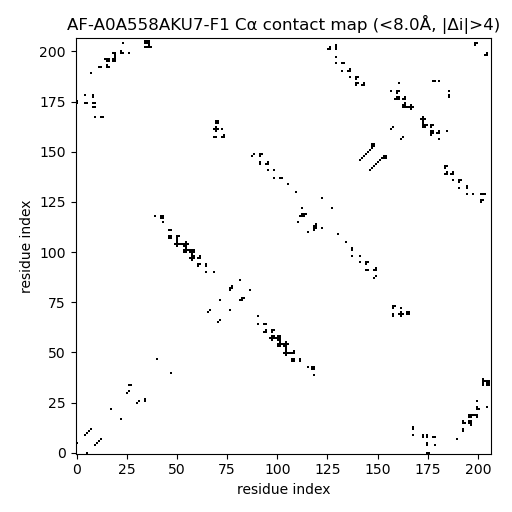5 91 SER A N 1
ATOM 759 C CA . SER A 1 91 ? 3.400 10.723 -11.918 1.00 92.25 91 SER A CA 1
ATOM 760 C C . SER A 1 91 ? 4.006 11.194 -10.594 1.00 92.25 91 SER A C 1
ATOM 762 O O . SER A 1 91 ? 3.466 10.858 -9.540 1.00 92.25 91 SER A O 1
ATOM 764 N N . SER A 1 92 ? 5.085 11.984 -10.620 1.00 91.19 92 SER A N 1
ATOM 765 C CA . SER A 1 92 ? 5.735 12.488 -9.403 1.00 91.19 92 SER A CA 1
ATOM 766 C C . SER A 1 92 ? 4.854 13.481 -8.642 1.00 91.19 92 SER A C 1
ATOM 768 O O . SER A 1 92 ? 4.737 13.379 -7.421 1.00 91.19 92 SER A O 1
ATOM 770 N N . ILE A 1 93 ? 4.202 14.426 -9.329 1.00 93.06 93 ILE A N 1
ATOM 771 C CA . ILE A 1 93 ? 3.354 15.443 -8.685 1.00 93.06 93 ILE A CA 1
ATOM 772 C C . ILE A 1 93 ? 2.071 14.809 -8.144 1.00 93.06 93 ILE A C 1
ATOM 774 O O . ILE A 1 93 ? 1.765 14.959 -6.960 1.00 93.06 93 ILE A O 1
ATOM 778 N N . ALA A 1 94 ? 1.340 14.066 -8.981 1.00 96.19 94 ALA A N 1
ATOM 779 C CA . ALA A 1 94 ? 0.100 13.412 -8.572 1.00 96.19 94 ALA A CA 1
ATOM 780 C C . ALA A 1 94 ? 0.355 12.393 -7.450 1.00 96.19 94 ALA A C 1
ATOM 782 O O . ALA A 1 94 ? -0.362 12.384 -6.447 1.00 96.19 94 ALA A O 1
ATOM 783 N N . GLY A 1 95 ? 1.427 11.601 -7.573 1.00 96.06 95 GLY A N 1
ATOM 784 C CA . GLY A 1 95 ? 1.865 10.666 -6.540 1.00 96.06 95 GLY A CA 1
ATOM 785 C C . GLY A 1 95 ? 2.215 11.364 -5.227 1.00 96.06 95 GLY A C 1
ATOM 786 O O . GLY A 1 95 ? 1.821 10.893 -4.164 1.00 96.06 95 GLY A O 1
ATOM 787 N N . THR A 1 96 ? 2.881 12.521 -5.277 1.00 95.56 96 THR A N 1
ATOM 788 C CA . THR A 1 96 ? 3.222 13.298 -4.074 1.00 95.56 96 THR A CA 1
ATOM 789 C C . THR A 1 96 ? 1.980 13.861 -3.386 1.00 95.56 96 THR A C 1
ATOM 791 O O . THR A 1 96 ? 1.865 13.768 -2.166 1.00 95.56 96 THR A O 1
ATOM 794 N N . ILE A 1 97 ? 1.012 14.393 -4.139 1.00 97.25 97 ILE A N 1
ATOM 795 C CA . ILE A 1 97 ? -0.257 14.884 -3.573 1.00 97.25 97 ILE A CA 1
ATOM 796 C C . ILE A 1 97 ? -1.019 13.738 -2.895 1.00 97.25 97 ILE A C 1
ATOM 798 O O . ILE A 1 97 ? -1.478 13.885 -1.758 1.00 97.25 97 ILE A O 1
ATOM 802 N N . ALA A 1 98 ? -1.109 12.581 -3.559 1.00 97.81 98 ALA A N 1
ATOM 803 C CA . ALA A 1 98 ? -1.717 11.384 -2.989 1.00 97.81 98 ALA A CA 1
ATOM 804 C C . ALA A 1 98 ? -0.991 10.946 -1.705 1.00 97.81 98 ALA A C 1
ATOM 806 O O . ALA A 1 98 ? -1.634 10.738 -0.675 1.00 97.81 98 ALA A O 1
ATOM 807 N N . ALA A 1 99 ? 0.343 10.885 -1.737 1.00 96.44 99 ALA A N 1
ATOM 808 C CA . ALA A 1 99 ? 1.177 10.523 -0.597 1.00 96.44 99 ALA A CA 1
ATOM 809 C C . ALA A 1 99 ? 0.955 11.451 0.603 1.00 96.44 99 ALA A C 1
ATOM 811 O O . ALA A 1 99 ? 0.767 10.963 1.714 1.00 96.44 99 ALA A O 1
ATOM 812 N N . LEU A 1 100 ? 0.895 12.771 0.399 1.00 96.88 100 LEU A N 1
ATOM 813 C CA . LEU A 1 100 ? 0.597 13.725 1.471 1.00 96.88 100 LEU A CA 1
ATOM 814 C C . LEU A 1 100 ? -0.773 13.455 2.106 1.00 96.88 100 LEU A C 1
ATOM 816 O O . LEU A 1 100 ? -0.880 13.406 3.332 1.00 96.88 100 LEU A O 1
ATOM 820 N N . GLY A 1 101 ? -1.805 13.215 1.291 1.00 98.00 101 GLY A N 1
ATOM 821 C CA . GLY A 1 101 ? -3.136 12.847 1.783 1.00 98.00 101 GLY A CA 1
ATOM 822 C C . GLY A 1 101 ? -3.119 11.565 2.622 1.00 98.00 101 GLY A C 1
ATOM 823 O O . GLY A 1 101 ? -3.671 11.534 3.725 1.00 98.00 101 GLY A O 1
ATOM 824 N N . VAL A 1 102 ? -2.416 10.533 2.143 1.00 97.75 102 VAL A N 1
ATOM 825 C CA . VAL A 1 102 ? -2.259 9.253 2.847 1.00 97.75 102 VAL A CA 1
ATOM 826 C C . VAL A 1 102 ? -1.502 9.421 4.165 1.00 97.75 102 VAL A C 1
ATOM 828 O O . VAL A 1 102 ? -1.969 8.913 5.183 1.00 97.75 102 VAL A O 1
ATOM 831 N N . ILE A 1 103 ? -0.379 10.148 4.182 1.00 96.62 103 ILE A N 1
ATOM 832 C CA . ILE A 1 103 ? 0.440 10.383 5.384 1.00 96.62 103 ILE A CA 1
ATOM 833 C C . ILE A 1 103 ? -0.367 11.124 6.444 1.00 96.62 103 ILE A C 1
ATOM 835 O O . ILE A 1 103 ? -0.431 10.690 7.593 1.00 96.62 103 ILE A O 1
ATOM 839 N N . ILE A 1 104 ? -0.998 12.238 6.064 1.00 97.25 104 ILE A N 1
ATOM 840 C CA . ILE A 1 104 ? -1.775 13.052 7.000 1.00 97.25 104 ILE A CA 1
ATOM 841 C C . ILE A 1 104 ? -2.955 12.228 7.523 1.00 97.25 104 ILE A C 1
ATOM 843 O O . ILE A 1 104 ? -3.171 12.148 8.733 1.00 97.25 104 ILE A O 1
ATOM 847 N N . GLY A 1 105 ? -3.675 11.546 6.629 1.00 97.44 105 GLY A N 1
ATOM 848 C CA . GLY A 1 105 ? -4.795 10.686 6.989 1.00 97.44 105 GLY A CA 1
ATOM 849 C C . GLY A 1 105 ? -4.398 9.560 7.946 1.00 97.44 105 GLY A C 1
ATOM 850 O O . GLY A 1 105 ? -5.008 9.412 9.007 1.00 97.44 105 GLY A O 1
ATOM 851 N N . VAL A 1 106 ? -3.351 8.790 7.627 1.00 96.25 106 VAL A N 1
ATOM 852 C CA . VAL A 1 106 ? -2.905 7.669 8.469 1.00 96.25 106 VAL A CA 1
ATOM 853 C C . VAL A 1 106 ? -2.349 8.156 9.803 1.00 96.25 106 VAL A C 1
ATOM 855 O O . VAL A 1 106 ? -2.650 7.545 10.824 1.00 96.25 106 VAL A O 1
ATOM 858 N N . ALA A 1 107 ? -1.626 9.279 9.840 1.00 96.62 107 ALA A N 1
ATOM 859 C CA . ALA A 1 107 ? -1.121 9.860 11.081 1.00 96.62 107 ALA A CA 1
ATOM 860 C C . ALA A 1 107 ? -2.272 10.281 12.008 1.00 96.62 107 ALA A C 1
ATOM 862 O O . ALA A 1 107 ? -2.275 9.924 13.187 1.00 96.62 107 ALA A O 1
ATOM 863 N N . MET A 1 108 ? -3.296 10.957 11.472 1.00 97.31 108 MET A N 1
ATOM 864 C CA . MET A 1 108 ? -4.495 11.324 12.234 1.00 97.31 108 MET A CA 1
ATOM 865 C C . MET A 1 108 ? -5.244 10.092 12.755 1.00 97.31 108 MET A C 1
ATOM 867 O O . MET A 1 108 ? -5.658 10.059 13.915 1.00 97.31 108 MET A O 1
ATOM 871 N N . LEU A 1 109 ? -5.420 9.064 11.919 1.00 96.38 109 LEU A N 1
ATOM 872 C CA . LEU A 1 109 ? -6.126 7.838 12.298 1.00 96.38 109 LEU A CA 1
ATOM 873 C C . LEU A 1 109 ? -5.330 6.987 13.297 1.00 96.38 109 LEU A C 1
ATOM 875 O O . LEU A 1 109 ? -5.930 6.408 14.206 1.00 96.38 109 LEU A O 1
ATOM 879 N N . ALA A 1 110 ? -4.004 6.935 13.164 1.00 96.31 110 ALA A N 1
ATOM 880 C CA . ALA A 1 110 ? -3.114 6.262 14.101 1.00 96.31 110 ALA A CA 1
ATOM 881 C C . ALA A 1 110 ? -3.129 6.969 15.458 1.00 96.31 110 ALA A C 1
ATOM 883 O O . ALA A 1 110 ? -3.410 6.321 16.462 1.00 96.31 110 ALA A O 1
ATOM 884 N N . TYR A 1 111 ? -2.951 8.295 15.479 1.00 97.12 111 TYR A N 1
ATOM 885 C CA . TYR A 1 111 ? -3.078 9.123 16.683 1.00 97.12 111 TYR A CA 1
ATOM 886 C C . TYR A 1 111 ? -4.424 8.900 17.381 1.00 97.12 111 TYR A C 1
ATOM 888 O O . TYR A 1 111 ? -4.500 8.636 18.581 1.00 97.12 111 TYR A O 1
ATOM 896 N N . ARG A 1 112 ? -5.512 8.934 16.607 1.00 96.75 112 ARG A N 1
ATOM 897 C CA . ARG A 1 112 ? -6.862 8.682 17.110 1.00 96.75 112 ARG A CA 1
ATOM 898 C C . ARG A 1 112 ? -6.981 7.300 17.756 1.00 96.75 112 ARG A C 1
ATOM 900 O O . ARG A 1 112 ? -7.621 7.163 18.795 1.00 96.75 112 ARG A O 1
ATOM 907 N N . ARG A 1 113 ? -6.395 6.268 17.148 1.00 96.25 113 ARG A N 1
ATOM 908 C CA . ARG A 1 113 ? -6.486 4.883 17.630 1.00 96.25 113 ARG A CA 1
ATOM 909 C C . ARG A 1 113 ? -5.587 4.611 18.840 1.00 96.25 113 ARG A C 1
ATOM 911 O O . ARG A 1 113 ? -5.948 3.783 19.672 1.00 96.25 113 ARG A O 1
ATOM 918 N N . THR A 1 114 ? -4.456 5.306 18.965 1.00 96.31 114 THR A N 1
ATOM 919 C CA . THR A 1 114 ? -3.520 5.155 20.092 1.00 96.31 114 THR A CA 1
ATOM 920 C C . THR A 1 114 ? -3.952 5.943 21.326 1.00 96.31 114 THR A C 1
ATOM 922 O O . THR A 1 114 ? -3.824 5.434 22.445 1.00 96.31 114 THR A O 1
ATOM 925 N N . LEU A 1 115 ? -4.467 7.164 21.147 1.00 96.88 115 LEU A N 1
ATOM 926 C CA . LEU A 1 115 ? -4.669 8.094 22.260 1.00 96.88 115 LEU A CA 1
ATOM 927 C C . LEU A 1 115 ? -6.116 8.241 22.724 1.00 96.88 115 LEU A C 1
ATOM 929 O O . LEU A 1 115 ? -6.324 8.585 23.883 1.00 96.88 115 LEU A O 1
ATOM 933 N N . ILE A 1 116 ? -7.121 7.959 21.889 1.00 97.69 116 ILE A N 1
ATOM 934 C CA . ILE A 1 116 ? -8.524 8.102 22.303 1.00 97.69 116 ILE A CA 1
ATOM 935 C C . ILE A 1 116 ? -8.986 6.826 23.026 1.00 97.69 116 ILE A C 1
ATOM 937 O O . ILE A 1 116 ? -9.154 5.792 22.369 1.00 97.69 116 ILE A O 1
ATOM 941 N N . PRO A 1 117 ? -9.270 6.860 24.349 1.00 97.19 117 PRO A N 1
ATOM 942 C CA . PRO A 1 117 ? -9.501 5.643 25.132 1.00 97.19 117 PRO A CA 1
ATOM 943 C C . PRO A 1 117 ? -10.659 4.784 24.616 1.00 97.19 117 PRO A C 1
ATOM 945 O O . PRO A 1 117 ? -10.539 3.564 24.554 1.00 97.19 117 PRO A O 1
ATOM 948 N N . ARG A 1 118 ? -11.755 5.415 24.168 1.00 96.94 118 ARG A N 1
ATOM 949 C CA . ARG A 1 118 ? -12.940 4.719 23.629 1.00 96.94 118 ARG A CA 1
ATOM 950 C C . ARG A 1 118 ? -12.645 3.958 22.331 1.00 96.94 118 ARG A C 1
ATOM 952 O O . ARG A 1 118 ? -13.176 2.871 22.116 1.00 96.94 118 ARG A O 1
ATOM 959 N N . VAL A 1 119 ? -11.795 4.519 21.469 1.00 96.94 119 VAL A N 1
ATOM 960 C CA . VAL A 1 119 ? -11.380 3.877 20.210 1.00 96.94 119 VAL A CA 1
ATOM 961 C C . VAL A 1 119 ? -10.370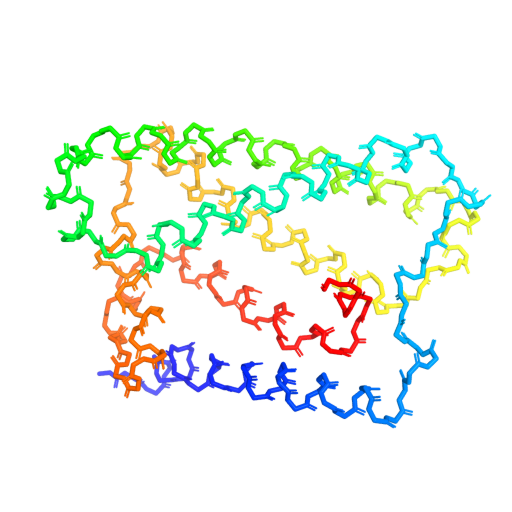 2.769 20.500 1.00 96.94 119 VAL A C 1
ATOM 963 O O . VAL A 1 119 ? -10.488 1.669 19.964 1.00 96.94 119 VAL A O 1
ATOM 966 N N . ARG A 1 120 ? -9.405 3.026 21.390 1.00 96.44 120 ARG A N 1
ATOM 967 C CA . ARG A 1 120 ? -8.393 2.037 21.773 1.00 96.44 120 ARG A CA 1
ATOM 968 C C . ARG A 1 120 ? -9.010 0.807 22.437 1.00 96.44 120 ARG A C 1
ATOM 970 O O . ARG A 1 120 ? -8.643 -0.305 22.083 1.00 96.44 120 ARG A O 1
ATOM 977 N N . ALA A 1 121 ? -9.984 0.999 23.328 1.00 96.25 121 ALA A N 1
ATOM 978 C CA . ALA A 1 121 ? -10.677 -0.086 24.030 1.00 96.25 121 ALA A CA 1
ATOM 979 C C . ALA A 1 121 ? -11.457 -1.034 23.099 1.00 96.25 121 ALA A C 1
ATOM 981 O O . ALA A 1 121 ? -11.749 -2.160 23.480 1.00 96.25 121 ALA A O 1
ATOM 982 N N . THR A 1 122 ? -11.791 -0.589 21.884 1.00 94.69 122 THR A N 1
ATOM 983 C CA . THR A 1 122 ? -12.516 -1.382 20.875 1.00 94.69 122 THR A CA 1
ATOM 984 C C . THR A 1 122 ? -11.631 -1.801 19.697 1.00 94.69 122 THR A C 1
ATOM 986 O O . THR A 1 122 ? -12.122 -2.354 18.715 1.00 94.69 122 THR A O 1
ATOM 989 N N . THR A 1 123 ? -10.323 -1.540 19.772 1.00 95.12 123 THR A N 1
ATOM 990 C CA . THR A 1 123 ? -9.359 -1.902 18.729 1.00 95.12 123 THR A CA 1
ATOM 991 C C . THR A 1 123 ? -8.811 -3.303 18.977 1.00 95.12 123 THR A C 1
ATOM 993 O O . THR A 1 123 ? -8.283 -3.587 20.049 1.00 95.12 123 THR A O 1
ATOM 996 N N . SER A 1 124 ? -8.895 -4.171 17.970 1.00 94.50 124 SER A N 1
ATOM 997 C CA . SER A 1 124 ? -8.384 -5.541 18.058 1.00 94.50 124 SER A CA 1
ATOM 998 C C . SER A 1 124 ? -6.886 -5.612 17.717 1.00 94.50 124 SER A C 1
ATOM 1000 O O . SER A 1 124 ? -6.380 -4.740 17.008 1.00 94.50 124 SER A O 1
ATOM 1002 N N . PRO A 1 125 ? -6.148 -6.656 18.144 1.00 95.69 125 PRO A N 1
ATOM 1003 C CA . PRO A 1 125 ? -4.753 -6.844 17.732 1.00 95.69 125 PRO A CA 1
ATOM 1004 C C . PRO A 1 125 ? -4.565 -6.871 16.208 1.00 95.69 125 PRO A C 1
ATOM 1006 O O . PRO A 1 125 ? -3.600 -6.317 15.691 1.00 95.69 125 PRO A O 1
ATOM 1009 N N . VAL A 1 126 ? -5.524 -7.438 15.469 1.00 94.81 126 VAL A N 1
ATOM 1010 C CA . VAL A 1 126 ? -5.484 -7.497 13.998 1.00 94.81 126 VAL A CA 1
ATOM 1011 C C . VAL A 1 126 ? -5.602 -6.105 13.366 1.00 94.81 126 VAL A C 1
ATOM 1013 O O . VAL A 1 126 ? -4.976 -5.841 12.341 1.00 94.81 126 VAL A O 1
ATOM 1016 N N . ASP A 1 127 ? -6.344 -5.183 13.990 1.00 94.44 127 ASP A N 1
ATOM 1017 C CA . ASP A 1 127 ? -6.389 -3.786 13.543 1.00 94.44 127 ASP A CA 1
ATOM 1018 C C . ASP A 1 127 ? -5.016 -3.106 13.671 1.00 94.44 127 ASP A C 1
ATOM 1020 O O . ASP A 1 127 ? -4.654 -2.303 12.813 1.00 94.44 127 ASP A O 1
ATOM 1024 N N . TRP A 1 128 ? -4.248 -3.432 14.719 1.00 95.25 128 T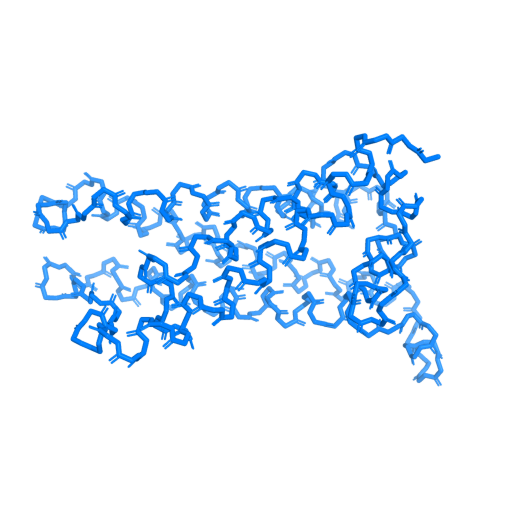RP A N 1
ATOM 1025 C CA . TRP A 1 128 ? -2.882 -2.931 14.890 1.00 95.25 128 TRP A CA 1
ATOM 1026 C C . TRP A 1 128 ? -1.926 -3.514 13.858 1.00 95.25 128 TRP A C 1
ATOM 1028 O O . TRP A 1 128 ? -1.165 -2.757 13.265 1.00 95.25 128 TRP A O 1
ATOM 1038 N N . VAL A 1 129 ? -2.002 -4.822 13.594 1.00 95.69 129 VAL A N 1
ATOM 1039 C CA . VAL A 1 129 ? -1.201 -5.472 12.543 1.00 95.69 129 VAL A CA 1
ATOM 1040 C C . VAL A 1 129 ? -1.452 -4.804 11.191 1.00 95.69 129 VAL A C 1
ATOM 1042 O O . VAL A 1 129 ? -0.502 -4.403 10.521 1.00 95.69 129 VAL A O 1
ATOM 1045 N N . ALA A 1 130 ? -2.721 -4.605 10.822 1.00 94.88 130 ALA A N 1
ATOM 1046 C CA . ALA A 1 130 ? -3.078 -3.930 9.578 1.00 94.88 130 ALA A CA 1
ATOM 1047 C C . ALA A 1 130 ? -2.573 -2.477 9.542 1.00 94.88 130 ALA A C 1
ATOM 1049 O O . ALA A 1 130 ? -2.022 -2.051 8.533 1.00 94.88 130 ALA A O 1
ATOM 1050 N N . LEU A 1 131 ? -2.721 -1.718 10.635 1.00 94.38 131 LEU A N 1
ATOM 1051 C CA . LEU A 1 131 ? -2.270 -0.325 10.700 1.00 94.38 131 LEU A CA 1
ATOM 1052 C C . LEU A 1 131 ? -0.744 -0.196 10.593 1.00 94.38 131 LEU A C 1
ATOM 1054 O O . LEU A 1 131 ? -0.262 0.679 9.880 1.00 94.38 131 LEU A O 1
ATOM 1058 N N . VAL A 1 132 ? 0.010 -1.058 11.280 1.00 95.38 132 VAL A N 1
ATOM 1059 C CA . VAL A 1 132 ? 1.479 -1.067 11.227 1.00 95.38 132 VAL A CA 1
ATOM 1060 C C . VAL A 1 132 ? 1.954 -1.446 9.831 1.00 95.38 132 VAL A C 1
ATOM 1062 O O . VAL A 1 132 ? 2.803 -0.754 9.275 1.00 95.38 132 VAL A O 1
ATOM 1065 N N . LEU A 1 133 ? 1.382 -2.492 9.230 1.00 95.81 133 LEU A N 1
ATOM 1066 C CA . LEU A 1 133 ? 1.781 -2.905 7.888 1.00 95.81 133 LEU A CA 1
ATOM 1067 C C . LEU A 1 133 ? 1.415 -1.846 6.836 1.00 95.81 133 LEU A C 1
ATOM 1069 O O . LEU A 1 133 ? 2.215 -1.582 5.941 1.00 95.81 133 LEU A O 1
ATOM 1073 N N . LEU A 1 134 ? 0.259 -1.182 6.983 1.00 95.44 134 LEU A N 1
ATOM 1074 C CA . LEU A 1 134 ? -0.107 -0.030 6.157 1.00 95.44 134 LEU A CA 1
ATOM 1075 C C . LEU A 1 134 ? 0.910 1.104 6.313 1.00 95.44 134 LEU A C 1
ATOM 1077 O O . LEU A 1 134 ? 1.396 1.628 5.319 1.00 95.44 134 LEU A O 1
ATOM 1081 N N . ALA A 1 135 ? 1.281 1.465 7.543 1.00 94.69 135 ALA A N 1
ATOM 1082 C CA . ALA A 1 135 ? 2.284 2.501 7.776 1.00 94.69 135 ALA A CA 1
ATOM 1083 C C . ALA A 1 135 ? 3.634 2.150 7.125 1.00 94.69 135 ALA A C 1
ATOM 1085 O O . ALA A 1 135 ? 4.244 3.008 6.489 1.00 94.69 135 ALA A O 1
ATOM 1086 N N . ILE A 1 136 ? 4.065 0.886 7.218 1.00 96.38 136 ILE A N 1
ATOM 1087 C CA . ILE A 1 136 ? 5.292 0.394 6.579 1.00 96.38 136 ILE A CA 1
ATOM 1088 C C . ILE A 1 136 ? 5.210 0.549 5.057 1.00 96.38 136 ILE A C 1
ATOM 1090 O O . ILE A 1 136 ? 6.085 1.186 4.473 1.00 96.38 136 ILE A O 1
ATOM 1094 N N . VAL A 1 137 ? 4.168 0.019 4.403 1.00 97.31 137 VAL A N 1
ATOM 1095 C CA . VAL A 1 137 ? 4.066 0.091 2.933 1.00 97.31 137 VAL A CA 1
ATOM 1096 C C . VAL A 1 137 ? 3.952 1.537 2.441 1.00 97.31 137 VAL A C 1
ATOM 1098 O O . VAL A 1 137 ? 4.533 1.874 1.412 1.00 97.31 137 VAL A O 1
ATOM 1101 N N . ILE A 1 138 ? 3.287 2.411 3.207 1.00 96.44 138 ILE A N 1
ATOM 1102 C CA . ILE A 1 138 ? 3.168 3.844 2.915 1.00 96.44 138 ILE A CA 1
ATOM 1103 C C . ILE A 1 138 ? 4.542 4.513 2.957 1.00 96.44 138 ILE A C 1
ATOM 1105 O O . ILE A 1 138 ? 4.939 5.135 1.975 1.00 96.44 138 ILE A O 1
ATOM 1109 N N . VAL A 1 139 ? 5.299 4.350 4.049 1.00 96.00 139 VAL A N 1
ATOM 1110 C CA . VAL A 1 139 ? 6.659 4.908 4.172 1.00 96.00 139 VAL A CA 1
ATOM 1111 C C . VAL A 1 139 ? 7.558 4.397 3.049 1.00 96.00 139 VAL A C 1
ATOM 1113 O O . VAL A 1 139 ? 8.243 5.187 2.399 1.00 96.00 139 VAL A O 1
ATOM 1116 N N . LEU A 1 140 ? 7.501 3.096 2.764 1.00 97.62 140 LEU A N 1
ATOM 1117 C CA . LEU A 1 140 ? 8.268 2.491 1.680 1.00 97.62 140 LEU A CA 1
ATOM 1118 C C . LEU A 1 140 ? 7.867 3.012 0.295 1.00 97.62 140 LEU A C 1
ATOM 1120 O O . LEU A 1 140 ? 8.726 3.063 -0.571 1.00 97.62 140 LEU A O 1
ATOM 1124 N N . GLY A 1 141 ? 6.609 3.410 0.075 1.00 96.50 141 GLY A N 1
ATOM 1125 C CA . GLY A 1 141 ? 6.135 3.966 -1.202 1.00 96.50 141 GLY A CA 1
ATOM 1126 C C . GLY A 1 141 ? 6.433 5.460 -1.376 1.00 96.50 141 GLY A C 1
ATOM 1127 O O . GLY A 1 141 ? 6.628 5.947 -2.495 1.00 96.50 141 GLY A O 1
ATOM 1128 N N . ILE A 1 142 ? 6.537 6.196 -0.268 1.00 95.44 142 ILE A N 1
ATOM 1129 C CA . ILE A 1 142 ? 6.902 7.618 -0.267 1.00 95.44 142 ILE A CA 1
ATOM 1130 C C . ILE A 1 142 ? 8.348 7.817 -0.711 1.00 95.44 142 ILE A C 1
ATOM 1132 O O . ILE A 1 142 ? 8.630 8.757 -1.452 1.00 95.44 142 ILE A O 1
ATOM 1136 N N . ILE A 1 143 ? 9.263 6.940 -0.290 1.00 95.62 143 ILE A N 1
ATOM 1137 C CA . ILE 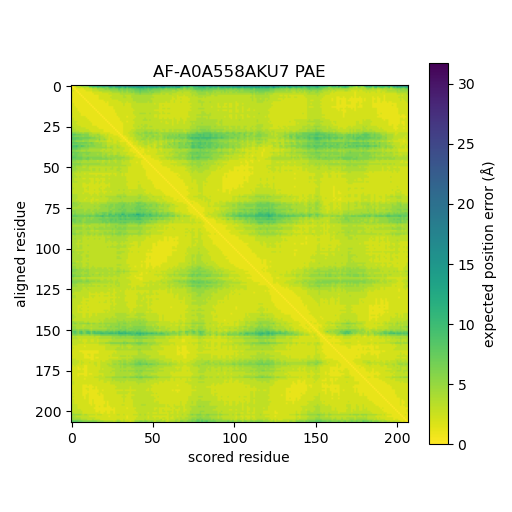A 1 143 ? 10.691 7.081 -0.602 1.00 95.62 143 ILE A CA 1
ATOM 1138 C C . ILE A 1 143 ? 10.942 7.067 -2.128 1.00 95.62 143 ILE A C 1
ATOM 1140 O O . ILE A 1 143 ? 11.573 8.006 -2.616 1.00 95.62 143 ILE A O 1
ATOM 1144 N N . PRO A 1 144 ? 10.418 6.108 -2.920 1.00 94.38 144 PRO A N 1
ATOM 1145 C CA . PRO A 1 144 ? 10.460 6.164 -4.380 1.00 94.38 144 PRO A CA 1
ATOM 1146 C C . PRO A 1 144 ? 9.792 7.409 -4.963 1.00 94.38 144 PRO A C 1
ATOM 1148 O O . PRO A 1 144 ? 10.360 8.076 -5.823 1.00 94.38 144 PRO A O 1
ATOM 1151 N N . THR A 1 145 ? 8.592 7.742 -4.488 1.00 93.12 145 THR A N 1
ATOM 1152 C CA . THR A 1 145 ? 7.770 8.810 -5.073 1.00 93.12 145 THR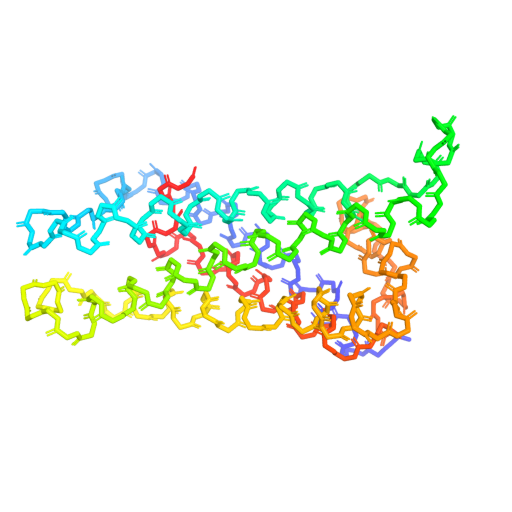 A CA 1
ATOM 1153 C C . THR A 1 145 ? 8.408 10.184 -4.885 1.00 93.12 145 THR A C 1
ATOM 1155 O O . THR A 1 145 ? 8.627 10.915 -5.847 1.00 93.12 145 THR A O 1
ATOM 1158 N N . MET A 1 146 ? 8.738 10.532 -3.644 1.00 93.38 146 MET A N 1
ATOM 1159 C CA . MET A 1 146 ? 9.244 11.855 -3.289 1.00 93.38 146 MET A CA 1
ATOM 1160 C C . MET A 1 146 ? 10.772 11.897 -3.311 1.00 93.38 146 MET A C 1
ATOM 1162 O O . MET A 1 146 ? 11.357 12.807 -3.888 1.00 93.38 146 MET A O 1
ATOM 1166 N N . GLY A 1 147 ? 11.435 10.909 -2.709 1.00 92.19 147 GLY A N 1
ATOM 1167 C CA . GLY A 1 147 ? 12.894 10.894 -2.592 1.00 92.19 147 GLY A CA 1
ATOM 1168 C C . GLY A 1 147 ? 13.593 10.631 -3.923 1.00 92.19 147 GLY A C 1
ATOM 1169 O O . GLY A 1 147 ? 14.481 11.384 -4.308 1.00 92.19 147 GLY A O 1
ATOM 1170 N N . VAL A 1 148 ? 13.181 9.584 -4.642 1.00 92.12 148 VAL A N 1
ATOM 1171 C CA . VAL A 1 148 ? 13.844 9.177 -5.892 1.00 92.12 148 VAL A CA 1
ATOM 1172 C C . VAL A 1 148 ? 13.313 9.954 -7.096 1.00 92.12 148 VAL A C 1
ATOM 1174 O O . VAL A 1 148 ? 14.110 10.495 -7.859 1.00 92.12 148 VAL A O 1
ATOM 1177 N N . ASN A 1 149 ? 11.989 10.027 -7.268 1.00 89.56 149 ASN A N 1
ATOM 1178 C CA . ASN A 1 149 ? 11.373 10.524 -8.504 1.00 89.56 149 ASN A CA 1
ATOM 1179 C C . ASN A 1 149 ? 11.054 12.021 -8.523 1.00 89.56 149 ASN A C 1
ATOM 1181 O O . ASN A 1 149 ? 11.093 12.622 -9.598 1.00 89.56 149 ASN A O 1
ATOM 1185 N N . LEU A 1 150 ? 10.742 12.631 -7.376 1.00 89.06 150 LEU A N 1
ATOM 1186 C CA . LEU A 1 150 ? 10.509 14.076 -7.299 1.00 89.06 150 LEU A CA 1
ATOM 1187 C C . LEU A 1 150 ? 11.803 14.856 -7.024 1.00 89.06 150 LEU A C 1
ATOM 1189 O O . LEU A 1 150 ? 12.089 15.818 -7.730 1.00 89.06 150 LEU A O 1
ATOM 1193 N N . LEU A 1 151 ? 12.557 14.465 -5.992 1.00 90.19 151 LEU A N 1
ATOM 1194 C CA . LEU A 1 151 ? 13.736 15.203 -5.513 1.00 90.19 151 LEU A CA 1
ATOM 1195 C C . LEU A 1 151 ? 15.065 14.676 -6.075 1.00 90.19 151 LEU A C 1
ATOM 1197 O O . LEU A 1 151 ? 16.059 15.400 -6.072 1.00 90.19 151 LEU A O 1
ATOM 1201 N N . GLY A 1 152 ? 15.097 13.417 -6.513 1.00 90.38 152 GLY A N 1
ATOM 1202 C CA . GLY A 1 152 ? 16.294 12.747 -7.013 1.00 90.38 152 GLY A CA 1
ATOM 1203 C C . GLY A 1 152 ? 16.416 12.751 -8.538 1.00 90.38 152 GLY A C 1
ATOM 1204 O O . GLY A 1 152 ? 15.679 13.424 -9.259 1.00 90.38 152 GLY A O 1
ATOM 1205 N N . ALA A 1 153 ? 17.350 11.939 -9.039 1.00 88.44 153 ALA A N 1
ATOM 1206 C CA . ALA A 1 153 ? 17.590 11.766 -10.475 1.00 88.44 153 ALA A CA 1
ATOM 1207 C C . ALA A 1 153 ? 16.431 11.067 -11.217 1.00 88.44 153 ALA A C 1
ATOM 1209 O O . ALA A 1 153 ? 16.394 11.071 -12.446 1.00 88.44 153 ALA A O 1
ATOM 1210 N N . GLY A 1 154 ? 15.465 10.502 -10.488 1.00 88.88 154 GLY A N 1
ATOM 1211 C CA . GLY A 1 154 ? 14.453 9.610 -11.034 1.00 88.88 154 GLY A CA 1
ATOM 1212 C C . GLY A 1 154 ? 14.953 8.179 -11.192 1.00 88.88 154 GLY A C 1
ATOM 1213 O O . GLY A 1 154 ? 16.150 7.905 -11.252 1.00 88.88 154 GLY A O 1
ATOM 1214 N N . TYR A 1 155 ? 14.005 7.253 -11.237 1.00 93.31 155 TYR A N 1
ATOM 1215 C CA . TYR A 1 155 ? 14.239 5.868 -11.608 1.00 93.31 155 TYR A CA 1
ATOM 1216 C C . TYR A 1 155 ? 13.069 5.389 -12.452 1.00 93.31 155 TYR A C 1
ATOM 1218 O O . TYR A 1 155 ? 11.910 5.513 -12.045 1.00 93.31 155 TYR A O 1
ATOM 1226 N N . ASP A 1 156 ? 13.378 4.831 -13.614 1.00 92.31 156 ASP A N 1
ATOM 1227 C CA . ASP A 1 156 ? 12.358 4.292 -14.490 1.00 92.31 156 ASP A CA 1
ATOM 1228 C C . ASP A 1 156 ? 11.912 2.902 -14.020 1.00 92.31 156 ASP A C 1
ATOM 1230 O O . ASP A 1 156 ? 12.463 1.860 -14.376 1.00 92.31 156 ASP A O 1
ATOM 1234 N N . TYR A 1 157 ? 10.894 2.903 -13.165 1.00 94.25 157 TYR A N 1
ATOM 1235 C CA . TYR A 1 157 ? 10.278 1.690 -12.643 1.00 94.25 157 TYR A CA 1
ATOM 1236 C C . TYR A 1 157 ? 9.409 0.962 -13.683 1.00 94.25 157 TYR A C 1
ATOM 1238 O O . TYR A 1 157 ? 9.010 -0.185 -13.445 1.00 94.25 157 TYR A O 1
ATOM 1246 N N . ARG A 1 158 ? 9.096 1.598 -14.823 1.00 94.62 158 ARG A N 1
ATOM 1247 C CA . ARG A 1 158 ? 8.235 1.033 -15.877 1.00 94.62 158 ARG A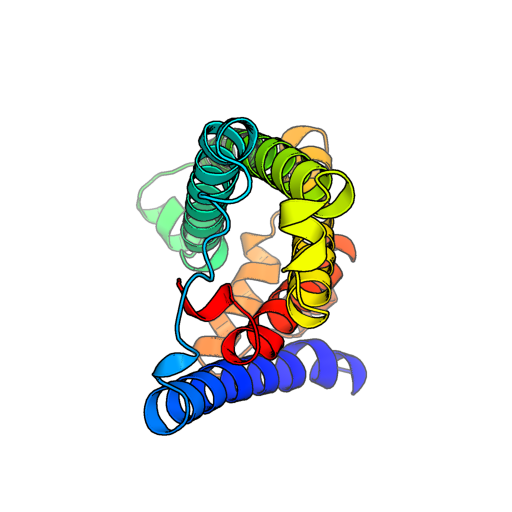 CA 1
ATOM 1248 C C . ARG A 1 158 ? 8.963 -0.055 -16.663 1.00 94.62 158 ARG A C 1
ATOM 1250 O O . ARG A 1 158 ? 8.349 -1.041 -17.074 1.00 94.62 158 ARG A O 1
ATOM 1257 N N . MET A 1 159 ? 10.283 0.085 -16.747 1.00 93.44 159 MET A N 1
ATOM 1258 C CA . MET A 1 159 ? 11.208 -0.855 -17.377 1.00 93.44 159 MET A CA 1
ATOM 1259 C C . MET A 1 159 ? 11.801 -1.886 -16.406 1.00 93.44 159 MET A C 1
ATOM 1261 O O . MET A 1 159 ? 12.703 -2.636 -16.768 1.00 93.44 159 MET A O 1
ATOM 1265 N N . SER A 1 160 ? 11.293 -1.961 -15.173 1.00 96.31 160 SER A N 1
ATOM 1266 C CA . SER A 1 160 ? 11.717 -2.959 -14.187 1.00 96.31 160 SER A CA 1
ATOM 1267 C C . SER A 1 160 ? 10.531 -3.564 -13.435 1.00 96.31 160 SER A C 1
ATOM 1269 O O . SER A 1 160 ? 9.991 -4.600 -13.824 1.00 96.31 160 SER A O 1
ATOM 1271 N N . VAL A 1 161 ? 10.071 -2.883 -12.386 1.00 97.50 161 VAL A N 1
ATOM 1272 C CA . VAL A 1 161 ? 8.989 -3.311 -11.495 1.00 97.50 161 VAL A CA 1
ATOM 1273 C C . VAL A 1 161 ? 7.706 -3.561 -12.281 1.00 97.50 161 VAL A C 1
ATOM 1275 O O . VAL A 1 161 ? 7.038 -4.566 -12.052 1.00 97.50 161 VAL A O 1
ATOM 1278 N N . ALA A 1 162 ? 7.366 -2.685 -13.231 1.00 97.12 162 ALA A N 1
ATOM 1279 C CA . ALA A 1 162 ? 6.147 -2.830 -14.019 1.00 97.12 162 ALA A CA 1
ATOM 1280 C C . ALA A 1 162 ? 6.208 -3.981 -15.030 1.00 97.12 162 ALA A C 1
ATOM 1282 O O . ALA A 1 162 ? 5.184 -4.624 -15.266 1.00 97.12 162 ALA A O 1
ATOM 1283 N N . LEU A 1 163 ? 7.373 -4.262 -15.627 1.00 96.81 163 LEU A N 1
ATOM 1284 C CA . LEU A 1 163 ? 7.553 -5.439 -16.488 1.00 96.81 163 LEU A CA 1
ATOM 1285 C C . LEU A 1 163 ? 7.342 -6.723 -15.686 1.00 96.81 163 LEU A C 1
ATOM 1287 O O . LEU A 1 163 ? 6.520 -7.559 -16.063 1.00 96.81 163 LEU A O 1
ATOM 1291 N N . TRP A 1 164 ? 8.014 -6.831 -14.539 1.00 98.12 164 TRP A N 1
ATOM 1292 C CA . TRP A 1 164 ? 7.859 -7.962 -13.632 1.00 98.12 164 TRP A CA 1
ATOM 1293 C C . TRP A 1 164 ? 6.407 -8.139 -13.166 1.00 98.12 164 TRP A C 1
ATOM 1295 O O . TRP A 1 164 ? 5.840 -9.224 -13.299 1.00 98.12 164 TRP A O 1
ATOM 1305 N N . PHE A 1 165 ? 5.785 -7.069 -12.662 1.00 98.12 165 PHE A N 1
ATOM 1306 C CA . PHE A 1 165 ? 4.442 -7.129 -12.091 1.00 98.12 165 PHE A CA 1
ATOM 1307 C C . PHE A 1 165 ? 3.398 -7.556 -13.125 1.00 98.12 165 PHE A C 1
ATOM 1309 O O . PHE A 1 165 ? 2.578 -8.425 -12.843 1.00 98.12 165 PHE A O 1
ATOM 1316 N N . ARG A 1 166 ? 3.446 -7.004 -14.345 1.00 97.50 166 ARG A N 1
ATOM 1317 C CA . ARG A 1 166 ? 2.564 -7.436 -15.443 1.00 97.50 166 ARG A CA 1
ATOM 1318 C C . ARG A 1 166 ? 2.840 -8.882 -15.851 1.00 97.50 166 ARG A C 1
ATOM 1320 O O . ARG A 1 166 ? 1.899 -9.638 -16.085 1.00 97.50 166 ARG A O 1
ATOM 1327 N N . GLY A 1 167 ? 4.112 -9.278 -15.882 1.00 97.62 167 GLY A N 1
ATOM 1328 C CA . GLY A 1 167 ? 4.535 -10.639 -16.199 1.00 97.62 167 GLY A CA 1
ATOM 1329 C C . GLY A 1 167 ? 3.965 -11.699 -15.250 1.00 97.62 167 GLY A C 1
ATOM 1330 O O . GLY A 1 167 ? 3.654 -12.797 -15.707 1.00 97.62 167 GLY A O 1
ATOM 1331 N N . LEU A 1 168 ? 3.730 -11.374 -13.970 1.00 97.69 168 LEU A N 1
ATOM 1332 C CA . LEU A 1 168 ? 3.035 -12.270 -13.031 1.00 97.69 168 LEU A CA 1
ATOM 1333 C C . LEU A 1 168 ? 1.635 -12.652 -13.535 1.00 97.69 168 LEU A C 1
ATOM 1335 O O . LEU A 1 168 ? 1.263 -13.819 -13.517 1.00 97.69 168 LEU A O 1
ATOM 1339 N N . PHE A 1 169 ? 0.862 -11.686 -14.033 1.00 96.38 169 PHE A N 1
ATOM 1340 C CA . PHE A 1 169 ? -0.491 -11.944 -14.542 1.00 96.38 169 PHE A CA 1
ATOM 1341 C C . PHE A 1 169 ? -0.492 -12.568 -15.942 1.00 96.38 169 PHE A C 1
ATOM 1343 O O . PHE A 1 169 ? -1.451 -13.241 -16.310 1.00 96.38 169 PHE A O 1
ATOM 1350 N N . ALA A 1 170 ? 0.588 -12.387 -16.704 1.00 96.00 170 ALA A N 1
ATOM 1351 C CA . ALA A 1 170 ? 0.803 -13.056 -17.985 1.00 96.00 170 ALA A CA 1
ATOM 1352 C C . ALA A 1 170 ? 1.386 -14.480 -17.846 1.00 96.00 170 ALA A C 1
ATOM 1354 O O . ALA A 1 170 ? 1.575 -15.158 -18.853 1.00 96.00 170 ALA A O 1
ATOM 1355 N N . GLY A 1 171 ? 1.703 -14.934 -16.626 1.00 96.19 171 GLY A N 1
ATOM 1356 C CA . GLY A 1 171 ? 2.324 -16.240 -16.378 1.00 96.19 171 GLY A CA 1
ATOM 1357 C C . GLY A 1 171 ? 3.801 -16.336 -16.784 1.00 96.19 171 GLY A C 1
ATOM 1358 O O . GLY A 1 171 ? 4.357 -17.431 -16.794 1.00 96.19 171 GLY A O 1
ATOM 1359 N N . ASN A 1 172 ? 4.448 -15.210 -17.096 1.00 96.44 172 ASN A N 1
ATOM 1360 C CA . ASN A 1 172 ? 5.863 -15.126 -17.458 1.00 96.44 172 ASN A CA 1
ATOM 1361 C C . ASN A 1 172 ? 6.524 -13.907 -16.778 1.00 96.44 172 ASN A C 1
ATOM 1363 O O . ASN A 1 172 ? 6.785 -12.898 -17.439 1.00 96.44 172 ASN A O 1
ATOM 1367 N N . PRO A 1 173 ? 6.724 -13.937 -15.445 1.00 97.12 173 PRO A N 1
ATOM 1368 C CA . PRO A 1 173 ? 7.320 -12.822 -14.717 1.00 97.12 173 PRO A CA 1
ATOM 1369 C C . PRO A 1 173 ? 8.802 -12.657 -15.057 1.00 97.12 173 PRO A C 1
ATOM 1371 O O . PRO A 1 173 ? 9.591 -13.591 -14.912 1.00 97.12 173 PRO A O 1
ATOM 1374 N N . ASP A 1 174 ? 9.199 -11.438 -15.423 1.00 97.00 174 ASP A N 1
ATOM 1375 C CA . ASP A 1 174 ? 10.612 -11.092 -15.574 1.00 97.00 174 ASP A CA 1
ATOM 1376 C C . ASP A 1 174 ? 11.254 -10.884 -14.194 1.00 97.00 174 ASP A C 1
ATOM 1378 O O . ASP A 1 174 ? 11.229 -9.802 -13.608 1.00 97.00 174 ASP A O 1
ATOM 1382 N N . VAL A 1 175 ? 11.803 -11.963 -13.637 1.00 97.50 175 VAL A N 1
ATOM 1383 C CA . VAL A 1 175 ? 12.464 -11.945 -12.325 1.00 97.50 175 VAL A CA 1
ATOM 1384 C C . VAL A 1 175 ? 13.733 -11.090 -12.344 1.00 97.50 175 VAL A C 1
ATOM 1386 O O . VAL A 1 175 ? 14.055 -10.449 -11.343 1.00 97.50 175 VAL A O 1
ATOM 1389 N N . ALA A 1 176 ? 14.449 -11.048 -13.471 1.00 96.44 176 ALA A N 1
ATOM 1390 C CA . ALA A 1 176 ? 15.666 -10.253 -13.579 1.00 96.44 176 ALA A CA 1
ATOM 1391 C C . ALA A 1 176 ? 15.346 -8.755 -13.489 1.00 96.44 176 ALA A C 1
ATOM 1393 O O . ALA A 1 176 ? 16.077 -8.026 -12.816 1.00 96.44 176 ALA A O 1
ATOM 1394 N N . ALA A 1 177 ? 14.236 -8.318 -14.089 1.00 96.81 177 ALA A N 1
ATOM 1395 C CA . ALA A 1 177 ? 13.790 -6.930 -14.061 1.00 96.81 177 ALA A CA 1
ATOM 1396 C C . ALA A 1 177 ? 13.600 -6.392 -12.629 1.00 96.81 177 ALA A C 1
ATOM 1398 O O . ALA A 1 177 ? 14.118 -5.325 -12.301 1.00 96.81 177 ALA A O 1
ATOM 1399 N N . ILE A 1 178 ? 12.917 -7.131 -11.746 1.00 97.56 178 ILE A N 1
ATOM 1400 C CA . ILE A 1 178 ? 12.717 -6.697 -10.351 1.00 97.56 178 ILE A CA 1
ATOM 1401 C C . ILE A 1 178 ? 13.956 -6.919 -9.474 1.00 97.56 178 ILE A C 1
ATOM 1403 O O . ILE A 1 178 ? 14.257 -6.076 -8.631 1.00 97.56 178 ILE A O 1
ATOM 1407 N N . ALA A 1 179 ? 14.719 -7.996 -9.689 1.00 97.06 179 ALA A N 1
ATOM 1408 C CA . ALA A 1 179 ? 15.899 -8.305 -8.876 1.00 97.06 179 ALA A CA 1
ATOM 1409 C C . ALA A 1 179 ? 17.021 -7.257 -9.017 1.00 97.06 179 ALA A C 1
ATOM 1411 O O . ALA A 1 179 ? 17.795 -7.055 -8.081 1.00 97.06 179 ALA A O 1
ATOM 1412 N N . HIS A 1 180 ? 17.088 -6.561 -10.158 1.00 95.50 180 HIS A N 1
ATOM 1413 C CA . HIS A 1 180 ? 18.032 -5.460 -10.394 1.00 95.50 180 HIS A CA 1
ATOM 1414 C C . HIS A 1 180 ? 17.441 -4.073 -10.106 1.00 95.50 180 HIS A C 1
ATOM 1416 O O . HIS A 1 180 ? 18.148 -3.069 -10.218 1.00 95.50 180 HIS A O 1
ATOM 1422 N N . ALA A 1 181 ? 16.163 -3.982 -9.723 1.00 97.06 181 ALA A N 1
ATOM 1423 C CA . ALA A 1 181 ? 15.587 -2.712 -9.301 1.00 97.06 181 ALA A CA 1
ATOM 1424 C C . ALA A 1 181 ? 16.246 -2.233 -7.994 1.00 97.06 181 ALA A C 1
ATOM 1426 O O . ALA A 1 181 ? 16.667 -3.060 -7.185 1.00 97.06 181 ALA A O 1
ATOM 1427 N N . PRO A 1 182 ? 16.331 -0.920 -7.720 1.00 97.06 182 PRO A N 1
ATOM 1428 C CA . PRO A 1 182 ? 16.874 -0.438 -6.459 1.00 97.06 182 PRO A CA 1
ATOM 1429 C C . PRO A 1 182 ? 16.119 -1.044 -5.272 1.00 97.06 182 PRO A C 1
ATOM 1431 O O . PRO A 1 182 ? 14.894 -1.177 -5.306 1.00 97.06 182 PRO A O 1
ATOM 1434 N N . LEU A 1 183 ? 16.849 -1.369 -4.202 1.00 97.06 183 LEU A N 1
ATOM 1435 C CA . LEU A 1 183 ? 16.337 -2.141 -3.063 1.00 97.06 183 LEU A CA 1
ATOM 1436 C C . LEU A 1 183 ? 15.021 -1.592 -2.490 1.00 97.06 183 LEU A C 1
ATOM 1438 O O . LEU A 1 183 ? 14.153 -2.357 -2.086 1.00 97.06 183 LEU A O 1
ATOM 1442 N N . ILE A 1 184 ? 14.835 -0.271 -2.483 1.00 97.56 184 ILE A N 1
ATOM 1443 C CA . ILE A 1 184 ? 13.600 0.339 -1.984 1.00 97.56 184 ILE A CA 1
ATOM 1444 C C . ILE A 1 184 ? 12.350 -0.100 -2.769 1.00 97.56 184 ILE A C 1
ATOM 1446 O O . ILE A 1 184 ? 11.311 -0.343 -2.159 1.00 97.56 184 ILE A O 1
ATOM 1450 N N . TYR A 1 185 ? 12.448 -0.269 -4.091 1.00 97.81 185 TYR A N 1
ATOM 1451 C CA . TYR A 1 185 ? 11.345 -0.751 -4.929 1.00 97.81 185 TYR A CA 1
ATOM 1452 C C . TYR A 1 185 ? 11.045 -2.224 -4.650 1.00 97.81 185 TYR A C 1
ATOM 1454 O O . TYR A 1 185 ? 9.882 -2.601 -4.522 1.00 97.81 185 TYR A O 1
ATOM 1462 N N . GLN A 1 186 ? 12.096 -3.032 -4.484 1.00 98.12 186 GLN A N 1
ATOM 1463 C CA . GLN A 1 186 ? 11.991 -4.440 -4.099 1.00 98.12 186 GLN A CA 1
ATOM 1464 C C . GLN A 1 186 ? 11.270 -4.591 -2.750 1.00 98.12 186 GLN A C 1
ATOM 1466 O O . GLN A 1 186 ? 10.289 -5.323 -2.635 1.00 98.12 186 GLN A O 1
ATOM 1471 N N . VAL A 1 187 ? 11.703 -3.846 -1.730 1.00 98.31 187 VAL A N 1
ATOM 1472 C CA . VAL A 1 187 ? 11.125 -3.916 -0.379 1.00 98.31 187 VAL A CA 1
ATOM 1473 C C . VAL A 1 187 ? 9.692 -3.371 -0.348 1.00 98.31 187 VAL A C 1
ATOM 1475 O O . VAL A 1 187 ? 8.834 -3.957 0.313 1.00 98.31 187 VAL A O 1
ATOM 1478 N N . HIS A 1 188 ? 9.396 -2.297 -1.090 1.00 98.25 188 HIS A N 1
ATOM 1479 C CA . HIS A 1 188 ? 8.031 -1.785 -1.228 1.00 98.25 188 HIS A CA 1
ATOM 1480 C C . HIS A 1 188 ? 7.093 -2.813 -1.882 1.00 98.25 188 HIS A C 1
ATOM 1482 O O . HIS A 1 188 ? 6.010 -3.069 -1.354 1.00 98.25 188 HIS A O 1
ATOM 1488 N N . ALA A 1 189 ? 7.525 -3.459 -2.972 1.00 97.94 189 ALA A N 1
ATOM 1489 C CA . ALA A 1 189 ? 6.756 -4.512 -3.635 1.00 97.94 189 ALA A CA 1
ATOM 1490 C C . ALA A 1 189 ? 6.490 -5.703 -2.698 1.00 97.94 189 ALA A C 1
ATOM 1492 O O . ALA A 1 189 ? 5.361 -6.183 -2.604 1.00 97.94 189 ALA A O 1
ATOM 1493 N N . THR A 1 190 ? 7.496 -6.136 -1.937 1.00 98.06 190 THR A N 1
ATOM 1494 C CA . THR A 1 190 ? 7.340 -7.190 -0.923 1.00 98.06 190 THR A CA 1
ATOM 1495 C C . THR A 1 190 ? 6.327 -6.803 0.158 1.00 98.06 190 THR A C 1
ATOM 1497 O O . THR A 1 190 ? 5.473 -7.613 0.524 1.00 98.06 190 THR A O 1
ATOM 1500 N N . ALA A 1 191 ? 6.365 -5.560 0.650 1.00 98.12 191 ALA A N 1
ATOM 1501 C CA . ALA A 1 191 ? 5.395 -5.067 1.628 1.00 98.12 191 ALA A CA 1
ATOM 1502 C C . ALA A 1 191 ? 3.964 -5.015 1.061 1.00 98.12 191 ALA A C 1
ATOM 1504 O O . ALA A 1 191 ? 3.011 -5.332 1.776 1.00 98.12 191 ALA A O 1
ATOM 1505 N N . ALA A 1 192 ? 3.804 -4.682 -0.225 1.00 97.25 192 ALA A N 1
ATOM 1506 C CA . ALA A 1 192 ? 2.510 -4.730 -0.901 1.00 97.25 192 ALA A CA 1
ATOM 1507 C C . ALA A 1 192 ? 1.947 -6.163 -0.951 1.00 97.25 192 ALA A C 1
ATOM 1509 O O . ALA A 1 192 ? 0.787 -6.376 -0.597 1.00 97.25 192 ALA A O 1
ATOM 1510 N N . TRP A 1 193 ? 2.768 -7.167 -1.279 1.00 97.94 193 TRP A N 1
ATOM 1511 C CA . TRP A 1 193 ? 2.339 -8.573 -1.238 1.00 97.94 193 TRP A CA 1
ATOM 1512 C C . TRP A 1 193 ? 1.986 -9.049 0.173 1.00 97.94 193 TRP A C 1
ATOM 1514 O O . TRP A 1 193 ? 1.013 -9.783 0.345 1.00 97.94 193 TRP A O 1
ATOM 1524 N N . ALA A 1 194 ? 2.706 -8.586 1.198 1.00 97.56 194 ALA A N 1
ATOM 1525 C CA . ALA A 1 194 ? 2.353 -8.871 2.588 1.00 97.56 194 ALA A CA 1
ATOM 1526 C C . ALA A 1 194 ? 0.969 -8.304 2.960 1.00 97.56 194 ALA A C 1
ATOM 1528 O O . ALA A 1 194 ? 0.181 -8.996 3.608 1.00 97.56 194 ALA A O 1
ATOM 1529 N N . ILE A 1 195 ? 0.642 -7.082 2.513 1.00 97.19 195 ILE A N 1
ATOM 1530 C CA . ILE A 1 195 ? -0.694 -6.487 2.688 1.00 97.19 195 ILE A CA 1
ATOM 1531 C C . ILE A 1 195 ? -1.767 -7.351 2.021 1.00 97.19 195 ILE A C 1
ATOM 1533 O O . ILE A 1 195 ? -2.767 -7.659 2.670 1.00 97.19 195 ILE A O 1
ATOM 1537 N N . LEU A 1 196 ? -1.558 -7.784 0.771 1.00 97.25 196 LEU A N 1
ATOM 1538 C CA . LEU A 1 196 ? -2.500 -8.680 0.087 1.00 97.25 196 LEU A CA 1
ATOM 1539 C C . LEU A 1 196 ? -2.690 -9.997 0.851 1.00 97.25 196 LEU A C 1
ATOM 1541 O O . LEU A 1 196 ? -3.823 -10.440 1.032 1.00 97.25 196 LEU A O 1
ATOM 1545 N N . GLY A 1 197 ? -1.607 -10.590 1.356 1.00 97.62 197 GLY A N 1
ATOM 1546 C CA . GLY A 1 197 ? -1.664 -11.841 2.111 1.00 97.62 197 GLY A CA 1
ATOM 1547 C C . GLY A 1 197 ? -2.488 -11.744 3.400 1.00 97.62 197 GLY A C 1
ATOM 1548 O O . GLY A 1 197 ? -3.219 -12.674 3.730 1.00 97.62 197 GLY A O 1
ATOM 1549 N N . ILE A 1 198 ? -2.427 -10.621 4.126 1.00 96.81 198 ILE A N 1
ATOM 1550 C CA . ILE A 1 198 ? -3.217 -10.445 5.361 1.00 96.81 198 ILE A CA 1
ATOM 1551 C C . ILE A 1 198 ? -4.626 -9.890 5.118 1.00 96.81 198 ILE A C 1
ATOM 1553 O O . ILE A 1 198 ? -5.472 -9.938 6.014 1.00 96.81 198 ILE A O 1
ATOM 1557 N N . TRP A 1 199 ? -4.888 -9.345 3.929 1.00 97.75 199 TRP A N 1
ATOM 1558 C CA . TRP A 1 199 ? -6.132 -8.664 3.574 1.00 97.75 199 TRP A CA 1
ATOM 1559 C C . TRP A 1 199 ? -7.400 -9.427 3.977 1.00 97.75 199 TRP A C 1
ATOM 1561 O O . TRP A 1 199 ? -8.190 -8.854 4.739 1.00 97.75 199 TRP A O 1
ATOM 1571 N N . PRO A 1 200 ? -7.590 -10.708 3.583 1.00 97.25 200 PRO A N 1
ATOM 1572 C CA . PRO A 1 200 ? -8.818 -11.438 3.892 1.00 97.25 200 PRO A CA 1
ATOM 1573 C C . PRO A 1 200 ? -9.025 -11.675 5.389 1.00 97.25 200 PRO A C 1
ATOM 1575 O O . PRO A 1 200 ? -10.143 -11.962 5.801 1.00 97.25 200 PRO A O 1
ATOM 1578 N N . PHE A 1 201 ? -7.998 -11.524 6.224 1.00 95.62 201 PHE A N 1
ATOM 1579 C CA . PHE A 1 201 ? -8.065 -11.778 7.667 1.00 95.62 201 PHE A CA 1
ATOM 1580 C C . PHE A 1 201 ? -8.208 -10.502 8.497 1.00 95.62 201 PHE A C 1
ATOM 1582 O O . PHE A 1 201 ? -8.321 -10.558 9.719 1.00 95.62 201 PHE A O 1
ATOM 1589 N N . THR A 1 202 ? -8.205 -9.334 7.854 1.00 95.94 202 THR A N 1
ATOM 1590 C CA . THR A 1 202 ? -8.217 -8.035 8.537 1.00 95.94 202 THR A CA 1
ATOM 1591 C C . THR A 1 202 ? -9.487 -7.252 8.221 1.00 95.94 202 THR A C 1
ATOM 1593 O O . THR A 1 202 ? -10.389 -7.722 7.527 1.00 95.94 202 THR A O 1
ATOM 1596 N N . ARG A 1 203 ? -9.583 -6.019 8.725 1.00 93.19 203 ARG A N 1
ATOM 1597 C CA . ARG A 1 203 ? -10.648 -5.087 8.333 1.00 93.19 203 ARG A CA 1
ATOM 1598 C C . ARG A 1 203 ? -10.590 -4.685 6.857 1.00 93.19 203 ARG A C 1
ATOM 1600 O O . ARG A 1 203 ? -11.562 -4.112 6.395 1.00 93.19 203 ARG A O 1
ATOM 1607 N N . LEU A 1 204 ? -9.496 -4.936 6.129 1.00 95.50 204 LEU A N 1
ATOM 1608 C CA . LEU A 1 204 ? -9.315 -4.485 4.740 1.00 95.50 204 LEU A CA 1
ATOM 1609 C C . LEU A 1 204 ? -10.367 -5.036 3.766 1.00 95.50 204 LEU A C 1
ATOM 1611 O O . LEU A 1 204 ? -10.649 -4.379 2.778 1.00 95.50 204 LEU A O 1
ATOM 1615 N N . VAL A 1 205 ? -11.035 -6.144 4.099 1.00 96.06 205 VAL A N 1
ATOM 1616 C CA . VAL A 1 205 ? -12.161 -6.715 3.326 1.00 96.06 205 VAL A CA 1
ATOM 1617 C C . VAL A 1 205 ? -13.333 -5.757 3.066 1.00 96.06 205 VAL A C 1
ATOM 1619 O O . VAL A 1 205 ? -14.227 -6.076 2.298 1.00 96.06 205 VAL A O 1
ATOM 1622 N N . HIS A 1 206 ? -13.383 -4.607 3.745 1.00 94.06 206 HIS A N 1
ATOM 1623 C CA . HIS A 1 206 ? -14.399 -3.579 3.502 1.00 94.06 206 HIS A CA 1
ATOM 1624 C C . HIS A 1 206 ? -14.222 -2.815 2.181 1.00 94.06 206 HIS A C 1
ATOM 1626 O O . HIS A 1 206 ? -15.136 -2.076 1.817 1.00 94.06 206 HIS A O 1
ATOM 1632 N N . VAL A 1 207 ? -13.049 -2.923 1.552 1.00 90.75 207 VAL A N 1
ATOM 1633 C CA . VAL A 1 207 ? -12.744 -2.383 0.220 1.00 90.75 207 VAL A CA 1
ATOM 1634 C C . VAL A 1 207 ? -13.245 -3.365 -0.826 1.00 90.75 207 VAL A C 1
ATOM 1636 O O . VAL A 1 207 ? -13.962 -2.905 -1.736 1.00 90.75 207 VAL A O 1
#

Mean predicted aligned error: 3.18 Å

Organism: NCBI:txid2053003

Foldseek 3Di:
DDPVLCVQQPVLLVLLVCLLVVLQVVCVVPPVVLLDLLDPCVLPPPLCVQLVCLQVVLVVLLVVLCCCQQVDAPVNCVVVPNDPVNVLVCSLVSNVSSLVSNVSSLVSVVCCCVPRCSNVVSDDPLNVVLSVLSVVLSVLSCCLRCVPRPVHPHDRCSQAVSQQVNCNVVVHGPSVSPVPPPVSSSVSVSSVSVSSNCCSVHSNSND

Sequence (207 aa):
MSAWDLWWWVILPYLALAVFVVGHVWRWRYDQFGWTSRSTQLQERVLLKWGSPLFHYGTFAAIAGHVIGILIPESFTDAIGIPDTAYRWFSSIAGTIAALGVIIGVAMLAYRRTLIPRVRATTSPVDWVALVLLAIVIVLGIIPTMGVNLLGAGYDYRMSVALWFRGLFAGNPDVAAIAHAPLIYQVHATAAWAILGIWPFTRLVHV

Nearest PDB structures (foldseek):
  3egw-assembly1_C  TM=8.962E-01  e=3.670E-09  Escherichia coli K-12
  3ir5-assembly1_C  TM=8.974E-01  e=3.511E-09  Escherichia coli K-12
  1siw-assembly1_C  TM=9.026E-01  e=8.136E-09  Escherichia coli
  3ir6-assembly1_C  TM=8.989E-01  e=8.889E-09  Escherichia coli K-12
  1y5l-assembly1_C  TM=8.966E-01  e=2.458E-08  Escherichia coli

Secondary structure (DSSP, 8-state):
--HHHHIIIIIHHHHHHHHHHHHHHHHHHH-STT-S----TTT--HHHHHHHHHHHHHHHHHHHHHIIIIIS-HHHHHHTT--HHHHHHHHHHHHHHHHHHHHHHHHHHHHHHHH-HHHHTT--HHHHHHHHHHHHHHHHHHIIIIIIIISSS---GGGTHHHHHHHHHTT---HHHHHTS-HHHHHHHHHHHHHHHHGGGSGGGG-